Protein AF-A0A6L4ZGA8-F1 (afdb_monomer_lite)

Structure (mmCIF, N/CA/C/O backbone):
data_AF-A0A6L4ZGA8-F1
#
_entry.id   AF-A0A6L4ZGA8-F1
#
loop_
_atom_site.group_PDB
_atom_site.id
_atom_site.type_symbol
_atom_site.label_atom_id
_atom_site.label_alt_id
_atom_site.label_comp_id
_atom_site.label_asym_id
_atom_site.label_entity_id
_atom_site.label_seq_id
_atom_site.pdbx_PDB_ins_code
_atom_site.Cartn_x
_atom_site.Cartn_y
_atom_site.Cartn_z
_atom_site.occupancy
_atom_site.B_iso_or_equiv
_atom_site.auth_seq_id
_atom_site.auth_comp_id
_atom_site.auth_asym_id
_atom_site.auth_atom_id
_atom_site.pdbx_PDB_model_num
ATOM 1 N N . LEU A 1 1 ? -18.266 -0.794 -12.430 1.00 36.94 1 LEU A N 1
ATOM 2 C CA . LEU A 1 1 ? -17.382 -0.046 -11.510 1.00 36.94 1 LEU A CA 1
ATOM 3 C C . LEU A 1 1 ? -18.162 1.111 -10.900 1.00 36.94 1 LEU A C 1
ATOM 5 O O . LEU A 1 1 ? -18.272 2.158 -11.527 1.00 36.94 1 LEU A O 1
ATOM 9 N N 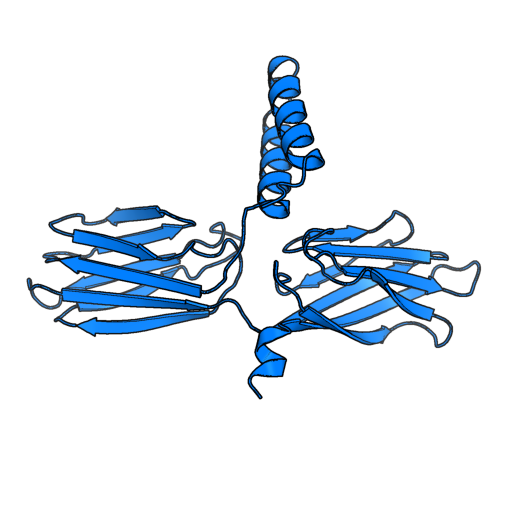. MET A 1 2 ? -18.767 0.909 -9.723 1.00 32.56 2 MET A N 1
ATOM 10 C CA . MET A 1 2 ? -19.299 2.022 -8.928 1.00 32.56 2 MET A CA 1
ATOM 11 C C . MET A 1 2 ? -18.100 2.840 -8.450 1.00 32.56 2 MET A C 1
ATOM 13 O O . MET A 1 2 ? -17.525 2.554 -7.406 1.00 32.56 2 MET A O 1
ATOM 17 N N . LYS A 1 3 ? -17.686 3.835 -9.242 1.00 45.38 3 LYS A N 1
ATOM 18 C CA . LYS A 1 3 ? -16.867 4.930 -8.723 1.00 45.38 3 LYS A CA 1
ATOM 19 C C . LYS A 1 3 ? -17.613 5.477 -7.514 1.00 45.38 3 LYS A C 1
ATOM 21 O O . LYS A 1 3 ? -18.797 5.794 -7.621 1.00 45.38 3 LYS A O 1
ATOM 26 N N . SER A 1 4 ? -16.967 5.507 -6.355 1.00 53.22 4 SER A N 1
ATOM 27 C CA . SER A 1 4 ? -17.579 6.045 -5.145 1.00 53.22 4 SER A CA 1
ATOM 28 C C . SER A 1 4 ? -17.912 7.521 -5.386 1.00 53.22 4 SER A C 1
ATOM 30 O O . SER A 1 4 ? -17.039 8.383 -5.293 1.00 53.22 4 SER A O 1
ATOM 32 N N . TYR A 1 5 ? -19.181 7.789 -5.710 1.00 58.75 5 TYR A N 1
ATOM 33 C CA . TYR A 1 5 ? -19.749 9.093 -6.074 1.00 58.75 5 TYR A CA 1
ATOM 34 C C . TYR A 1 5 ? -19.282 10.225 -5.145 1.00 58.75 5 TYR A C 1
ATOM 36 O O . TYR A 1 5 ? -18.977 11.326 -5.594 1.00 58.75 5 TYR A O 1
ATOM 44 N N . LYS A 1 6 ? -19.107 9.912 -3.855 1.00 63.88 6 LYS A N 1
ATOM 45 C CA . LYS A 1 6 ? -18.634 10.840 -2.821 1.00 63.88 6 LYS A CA 1
ATOM 46 C C . LYS A 1 6 ? -17.242 11.420 -3.086 1.00 63.88 6 LYS A C 1
ATOM 48 O O . LYS A 1 6 ? -16.977 12.554 -2.705 1.00 63.88 6 LYS A O 1
ATOM 53 N N . TYR A 1 7 ? -16.343 10.673 -3.721 1.00 66.44 7 TYR A N 1
ATOM 54 C CA . TYR A 1 7 ? -14.983 11.152 -3.955 1.00 66.44 7 TYR A CA 1
ATOM 55 C C . TYR A 1 7 ? -14.822 11.914 -5.263 1.00 66.44 7 TYR A C 1
ATOM 57 O O . TYR A 1 7 ? -14.061 12.876 -5.293 1.00 66.44 7 TYR A O 1
ATOM 65 N N . ASP A 1 8 ? -15.546 11.532 -6.317 1.00 67.88 8 ASP A N 1
ATOM 66 C CA . ASP A 1 8 ? -15.625 12.346 -7.535 1.00 67.88 8 ASP A CA 1
ATOM 67 C C . ASP A 1 8 ? -16.265 13.705 -7.210 1.00 67.88 8 ASP A C 1
ATOM 69 O O . ASP A 1 8 ? -15.799 14.751 -7.667 1.00 67.88 8 ASP A O 1
ATOM 73 N N . GLU A 1 9 ? -17.281 13.702 -6.343 1.00 78.19 9 GLU A N 1
ATOM 74 C CA . GLU A 1 9 ? -17.869 14.916 -5.791 1.00 78.19 9 GLU A CA 1
ATOM 75 C C . GLU A 1 9 ? -16.861 15.714 -4.954 1.00 78.19 9 GLU A C 1
ATOM 77 O O . GLU A 1 9 ? -16.710 16.912 -5.192 1.00 78.19 9 GLU A O 1
ATOM 82 N N . ALA A 1 10 ? -16.106 15.073 -4.055 1.00 77.75 10 ALA A N 1
ATOM 83 C CA . ALA A 1 10 ? -15.058 15.742 -3.285 1.00 77.75 10 ALA A CA 1
ATOM 84 C C . ALA A 1 10 ? -13.972 16.354 -4.190 1.00 77.75 10 ALA A C 1
ATOM 86 O O . ALA A 1 10 ? -13.633 17.524 -4.031 1.00 77.75 10 ALA A O 1
ATOM 87 N N . LEU A 1 11 ? -13.470 15.617 -5.188 1.00 76.56 11 LEU A N 1
ATOM 88 C CA . LEU A 1 11 ? -12.515 16.115 -6.187 1.00 76.56 11 LEU A CA 1
ATOM 89 C C . LEU A 1 11 ? -13.072 17.316 -6.955 1.00 76.56 11 LEU A C 1
ATOM 91 O O . LEU A 1 11 ? -12.355 18.292 -7.182 1.00 76.56 11 LEU A O 1
ATOM 95 N N . ARG A 1 12 ? -14.351 17.270 -7.345 1.00 82.69 12 ARG A N 1
ATOM 96 C CA . ARG A 1 12 ? -15.033 18.392 -8.001 1.00 82.69 12 ARG A CA 1
ATOM 97 C C . ARG A 1 12 ? -15.118 19.606 -7.076 1.00 82.69 12 ARG A C 1
ATOM 99 O O . ARG A 1 12 ? -14.825 20.713 -7.519 1.00 82.69 12 ARG A O 1
ATOM 106 N N . VAL A 1 13 ? -15.471 19.408 -5.806 1.00 83.44 13 VAL A N 1
ATOM 107 C CA . VAL A 1 13 ? -15.507 20.478 -4.799 1.00 83.44 13 VAL A CA 1
ATOM 108 C C . VAL A 1 13 ? -14.121 21.095 -4.635 1.00 83.44 13 VAL A C 1
ATOM 110 O O . VAL A 1 13 ? -13.998 22.308 -4.760 1.00 83.44 13 VAL A O 1
ATOM 113 N N . TYR A 1 14 ? -13.066 20.295 -4.466 1.00 83.31 14 TYR A N 1
ATOM 114 C CA . TYR A 1 14 ? -11.695 20.799 -4.337 1.00 83.31 14 TYR A CA 1
ATOM 115 C C . TYR A 1 14 ? -11.241 21.605 -5.561 1.00 83.31 14 TYR A C 1
ATOM 117 O O . TYR A 1 14 ? -10.700 22.701 -5.409 1.00 83.31 14 TYR A O 1
ATOM 125 N N . LYS A 1 15 ? -11.533 21.124 -6.776 1.00 82.38 15 LYS A N 1
ATOM 126 C CA . LYS A 1 15 ? -11.253 21.866 -8.018 1.00 82.38 15 LYS A CA 1
ATOM 127 C C . LYS A 1 15 ? -12.017 23.189 -8.095 1.00 82.38 15 LYS A C 1
ATOM 129 O O . LYS A 1 15 ? -11.459 24.185 -8.546 1.00 82.38 15 LYS A O 1
ATOM 134 N N . ASN A 1 16 ? -13.266 23.218 -7.633 1.00 85.94 16 ASN A N 1
ATOM 135 C CA . ASN A 1 16 ? -14.066 24.440 -7.597 1.00 85.94 16 ASN A CA 1
ATOM 136 C C . ASN A 1 16 ? -13.555 25.425 -6.538 1.00 85.94 16 ASN A C 1
ATOM 138 O O . ASN A 1 16 ? -13.451 26.610 -6.828 1.00 85.94 16 ASN A O 1
ATOM 142 N N . VAL A 1 17 ? -13.182 24.951 -5.346 1.00 84.62 17 VAL A N 1
ATOM 143 C CA . VAL A 1 17 ? -12.602 25.780 -4.275 1.00 84.62 17 VAL A CA 1
ATOM 144 C C . 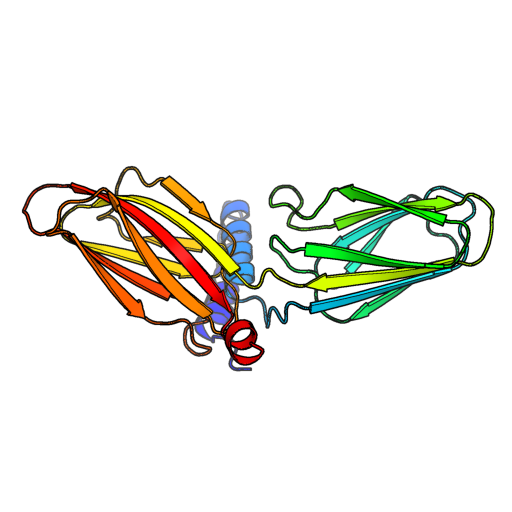VAL A 1 17 ? -11.310 26.446 -4.751 1.00 84.62 17 VAL A C 1
ATOM 146 O O . VAL A 1 17 ? -11.113 27.628 -4.489 1.00 84.62 17 VAL A O 1
ATOM 149 N N . LEU A 1 18 ? -10.477 25.748 -5.530 1.00 85.44 18 LEU A N 1
ATOM 150 C CA . LEU A 1 18 ? -9.242 26.311 -6.087 1.00 85.44 18 LEU A CA 1
ATOM 151 C C . LEU A 1 18 ? -9.480 27.564 -6.944 1.00 85.44 18 LEU A C 1
ATOM 153 O O . LEU A 1 18 ? -8.645 28.464 -6.958 1.00 85.44 18 LEU A O 1
ATOM 157 N N . LYS A 1 19 ? -10.627 2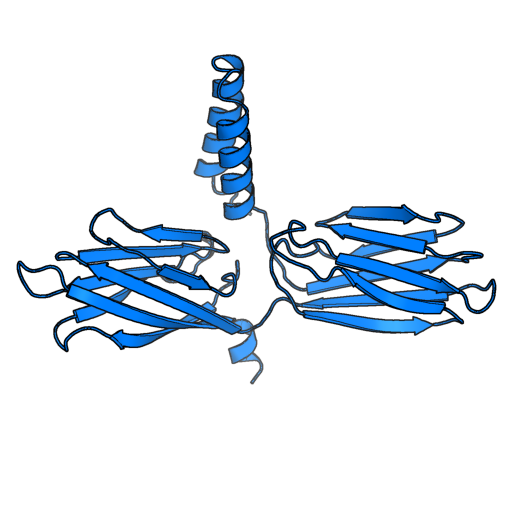7.640 -7.633 1.00 88.69 19 LYS A N 1
ATOM 158 C CA . LYS A 1 19 ? -11.015 28.811 -8.433 1.00 88.69 19 LYS A CA 1
ATOM 159 C C . LYS A 1 19 ? -11.213 30.061 -7.569 1.00 88.69 19 LYS A C 1
ATOM 161 O O . LYS A 1 19 ? -10.973 31.163 -8.048 1.00 88.69 19 LYS A O 1
ATOM 166 N N . TYR A 1 20 ? -11.665 29.885 -6.329 1.00 91.56 20 TYR A N 1
ATOM 167 C CA . TYR A 1 20 ? -11.981 30.977 -5.406 1.00 91.56 20 TYR A CA 1
ATOM 168 C C . TYR A 1 20 ? -10.863 31.251 -4.390 1.00 91.56 20 TYR A C 1
ATOM 170 O O . TYR A 1 20 ? -10.784 32.364 -3.884 1.00 91.56 20 TYR A O 1
ATOM 178 N N . PHE A 1 21 ? -9.997 30.267 -4.124 1.00 90.56 21 PHE A N 1
ATOM 179 C CA . PHE A 1 21 ? -8.920 30.338 -3.129 1.00 90.56 21 PHE A CA 1
ATOM 180 C C . PHE A 1 21 ? -7.579 29.859 -3.719 1.00 90.56 21 PHE A C 1
ATOM 182 O O . PHE A 1 21 ? -7.059 28.803 -3.329 1.00 90.56 21 PHE A O 1
ATOM 189 N N . PRO A 1 22 ? -7.011 30.585 -4.700 1.00 89.44 22 PRO A N 1
ATOM 190 C CA . PRO A 1 22 ? -5.769 30.187 -5.364 1.00 89.44 22 PRO A CA 1
ATOM 191 C C . PRO A 1 22 ? -4.574 30.110 -4.401 1.00 89.44 22 PRO A C 1
ATOM 193 O O . PRO A 1 22 ? -3.670 29.300 -4.597 1.00 89.44 22 PRO A O 1
ATOM 196 N N . GLU A 1 23 ? -4.581 30.881 -3.314 1.00 93.25 23 GLU A N 1
ATOM 197 C CA . GLU A 1 23 ? -3.556 30.848 -2.268 1.00 93.25 23 GLU A CA 1
ATOM 198 C C . GLU A 1 23 ? -3.519 29.513 -1.503 1.00 93.25 23 GLU A C 1
ATOM 200 O O . GLU A 1 23 ? -2.507 29.169 -0.894 1.00 93.25 23 GLU A O 1
ATOM 205 N N . LYS A 1 24 ? -4.592 28.713 -1.566 1.00 90.62 24 LYS A N 1
ATOM 206 C CA . LYS A 1 24 ? -4.662 27.369 -0.971 1.00 90.62 24 LYS A CA 1
ATOM 207 C C . LYS A 1 24 ? -4.245 26.255 -1.934 1.00 90.62 24 LYS A C 1
ATOM 209 O O . LYS A 1 24 ? -4.379 25.082 -1.583 1.00 90.62 24 LYS A O 1
ATOM 214 N N . LYS A 1 25 ? -3.706 26.582 -3.117 1.00 86.69 25 LYS A N 1
ATOM 215 C CA . LYS A 1 25 ? -3.374 25.610 -4.173 1.00 86.69 25 LYS A CA 1
ATOM 216 C C . LYS A 1 25 ? -2.581 24.404 -3.686 1.00 86.69 25 LYS A C 1
ATOM 218 O O . LYS A 1 25 ? -2.994 23.283 -3.948 1.00 86.69 25 LYS A O 1
ATOM 223 N N . ALA A 1 26 ? -1.498 24.609 -2.938 1.00 83.00 26 ALA A N 1
ATOM 224 C CA . ALA A 1 26 ? -0.665 23.502 -2.462 1.00 83.00 26 ALA A CA 1
ATOM 225 C C . ALA A 1 26 ? -1.450 22.505 -1.585 1.00 83.00 26 ALA A C 1
ATOM 227 O O . ALA A 1 26 ? -1.349 21.295 -1.776 1.00 83.00 26 ALA A O 1
ATOM 228 N N . TYR A 1 27 ? -2.287 23.009 -0.673 1.00 84.69 27 TYR A N 1
ATOM 229 C CA . TYR A 1 27 ? -3.142 22.181 0.180 1.00 84.69 27 TYR A CA 1
ATOM 230 C C . TYR A 1 27 ? -4.218 21.443 -0.629 1.00 84.69 27 TYR A C 1
ATOM 232 O O . TYR A 1 27 ? -4.468 20.258 -0.411 1.00 84.69 27 TYR A O 1
ATOM 240 N N . ILE A 1 28 ? -4.846 22.129 -1.587 1.00 82.31 28 ILE A N 1
ATOM 241 C CA . ILE A 1 28 ? -5.879 21.545 -2.450 1.00 82.31 28 ILE A CA 1
ATOM 242 C C . ILE A 1 28 ? -5.288 20.469 -3.368 1.00 82.31 28 ILE A C 1
ATOM 244 O O . ILE A 1 28 ? -5.889 19.405 -3.521 1.00 82.31 28 ILE A O 1
ATOM 248 N N . ASP A 1 29 ? -4.106 20.705 -3.938 1.00 81.25 29 ASP A N 1
ATOM 249 C CA . ASP A 1 29 ? -3.378 19.734 -4.759 1.00 81.25 29 ASP A CA 1
ATOM 250 C C . ASP A 1 29 ? -2.992 18.503 -3.927 1.00 81.25 29 ASP A C 1
ATOM 252 O O . ASP A 1 29 ? -3.168 17.366 -4.376 1.00 81.25 29 ASP A O 1
ATOM 256 N N . GLN A 1 30 ? -2.540 18.713 -2.686 1.00 81.38 30 GLN A N 1
ATOM 257 C CA . GLN A 1 30 ? -2.258 17.634 -1.740 1.00 81.38 30 GLN A CA 1
ATOM 258 C C . GLN A 1 30 ? -3.518 16.809 -1.446 1.00 81.38 30 GLN A C 1
ATOM 260 O O . GLN A 1 30 ? -3.488 15.586 -1.574 1.00 81.38 30 GLN A O 1
ATOM 265 N N . LYS A 1 31 ? -4.644 17.452 -1.107 1.00 82.44 31 LYS A N 1
ATOM 266 C CA . LYS A 1 31 ? -5.908 16.756 -0.812 1.00 82.44 31 LYS A CA 1
ATOM 267 C C . LYS A 1 31 ? -6.500 16.054 -2.028 1.00 82.44 31 LYS A C 1
ATOM 269 O O . LYS A 1 31 ? -6.999 14.939 -1.910 1.00 82.44 31 LYS A O 1
ATOM 274 N N . SER A 1 32 ? -6.386 16.654 -3.206 1.00 77.00 32 SER A N 1
ATOM 275 C CA . SER A 1 32 ? -6.803 16.028 -4.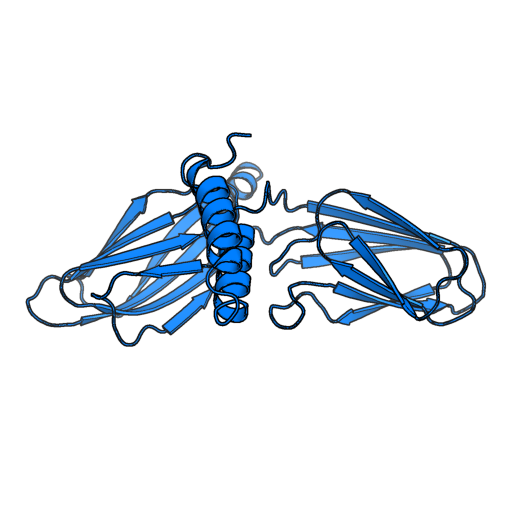464 1.00 77.00 32 SER A CA 1
ATOM 276 C C . SER A 1 32 ? -5.958 14.793 -4.779 1.00 77.00 32 SER A C 1
ATOM 278 O O . SER A 1 32 ? -6.501 13.774 -5.202 1.00 77.00 32 SER A O 1
ATOM 280 N N . SER A 1 33 ? -4.647 14.855 -4.520 1.00 75.06 33 SER A N 1
ATOM 281 C CA . SER A 1 33 ? -3.743 13.706 -4.653 1.00 75.06 33 SER A CA 1
ATOM 282 C C . SER A 1 33 ? -4.083 12.605 -3.647 1.00 75.06 33 SER A C 1
ATOM 284 O O . SER A 1 33 ? -4.122 11.435 -4.015 1.00 75.06 33 SER A O 1
ATOM 286 N N . GLU A 1 34 ? -4.398 12.968 -2.401 1.00 77.44 34 GLU A N 1
ATOM 287 C CA . GLU A 1 34 ? -4.855 12.030 -1.370 1.00 77.44 34 GLU A CA 1
ATOM 288 C C . GLU A 1 34 ? -6.135 11.303 -1.801 1.00 77.44 34 GLU A C 1
ATOM 290 O O . GLU A 1 34 ? -6.191 10.075 -1.774 1.00 77.44 34 GLU A O 1
ATOM 295 N N . ILE A 1 35 ? -7.146 12.043 -2.271 1.00 76.88 35 ILE A N 1
ATOM 296 C CA . ILE A 1 35 ? -8.394 11.456 -2.773 1.00 76.88 35 ILE A CA 1
ATOM 297 C C . ILE A 1 35 ? -8.105 10.545 -3.959 1.00 76.88 35 ILE A C 1
ATOM 299 O O . ILE A 1 35 ? -8.619 9.431 -4.006 1.00 76.88 35 ILE A O 1
ATOM 303 N N . PHE A 1 36 ? -7.261 10.976 -4.895 1.00 72.69 36 PHE A N 1
ATOM 304 C CA . PHE A 1 36 ? -6.878 10.153 -6.037 1.00 72.69 36 PHE A CA 1
ATOM 305 C C . PHE A 1 36 ? -6.204 8.843 -5.605 1.00 72.69 36 PHE A C 1
ATOM 307 O O . PHE A 1 36 ? -6.490 7.803 -6.185 1.00 72.69 36 PHE A O 1
ATOM 314 N N . LEU A 1 37 ? -5.360 8.860 -4.570 1.00 72.56 37 LEU A N 1
ATOM 315 C CA . LEU A 1 37 ? -4.746 7.650 -4.016 1.00 72.56 37 LEU A CA 1
ATOM 316 C C . LEU A 1 37 ? -5.760 6.761 -3.282 1.00 72.56 37 LEU A C 1
ATOM 318 O O . LEU A 1 37 ? -5.696 5.544 -3.400 1.00 72.56 37 LEU A O 1
ATOM 322 N N . ARG A 1 38 ? -6.731 7.343 -2.569 1.00 73.88 38 ARG A N 1
ATOM 323 C CA . ARG A 1 38 ? -7.800 6.586 -1.887 1.00 73.88 38 ARG A CA 1
ATOM 324 C C . ARG A 1 38 ? -8.811 5.953 -2.848 1.00 73.88 38 ARG A C 1
ATOM 326 O O . ARG A 1 38 ? -9.555 5.065 -2.444 1.00 73.88 38 ARG A O 1
ATOM 333 N N . THR A 1 39 ? -8.885 6.452 -4.082 1.00 67.69 39 THR A N 1
ATOM 334 C CA . THR A 1 39 ? -9.968 6.151 -5.044 1.00 67.69 39 THR A CA 1
ATOM 335 C C . THR A 1 39 ? -9.477 5.660 -6.389 1.00 67.69 39 THR A C 1
ATOM 337 O O . THR A 1 39 ? -10.286 5.395 -7.283 1.00 67.69 39 THR A O 1
ATOM 340 N N . GLY A 1 40 ? -8.157 5.571 -6.546 1.00 61.34 40 GLY A N 1
ATOM 341 C CA . GLY A 1 40 ? -7.508 5.118 -7.758 1.00 61.34 40 GLY A CA 1
ATOM 342 C C . GLY A 1 40 ? -8.120 3.795 -8.191 1.00 61.34 40 GLY A C 1
ATOM 343 O O . GLY A 1 40 ? -8.121 2.831 -7.431 1.00 61.34 40 GLY A O 1
ATOM 344 N N . ALA A 1 41 ? -8.690 3.791 -9.399 1.00 51.47 41 ALA A N 1
ATOM 345 C CA . ALA A 1 41 ? -9.360 2.633 -9.967 1.00 51.47 41 ALA A CA 1
ATOM 346 C C . ALA A 1 41 ? -8.441 1.402 -9.945 1.00 51.47 41 ALA A C 1
ATOM 348 O O . ALA A 1 41 ? -7.295 1.492 -10.388 1.00 51.47 41 ALA A O 1
ATOM 349 N N . ASP A 1 42 ? -8.999 0.308 -9.422 1.00 55.16 42 ASP A N 1
ATOM 350 C CA . ASP A 1 42 ? -8.554 -1.084 -9.473 1.00 55.16 42 ASP A CA 1
ATOM 351 C C . ASP A 1 42 ? -7.045 -1.295 -9.594 1.00 55.16 42 ASP A C 1
ATOM 353 O O . ASP A 1 42 ? -6.474 -1.424 -10.677 1.00 55.16 42 ASP A O 1
ATOM 357 N N . TYR A 1 43 ? -6.416 -1.428 -8.429 1.00 58.31 43 TYR A N 1
ATOM 358 C CA . TYR A 1 43 ? -5.074 -1.968 -8.265 1.00 58.31 43 TYR A CA 1
ATOM 359 C C . TYR A 1 43 ? -5.071 -3.484 -8.513 1.00 58.31 43 TYR A C 1
ATOM 361 O O . TYR A 1 43 ? -4.668 -4.242 -7.633 1.00 58.31 43 TYR A O 1
ATOM 369 N N . GLN A 1 44 ? -5.523 -3.946 -9.687 1.00 57.47 44 GLN A N 1
ATOM 370 C CA . GLN A 1 44 ? -5.088 -5.267 -10.130 1.00 57.47 44 GLN A CA 1
ATOM 371 C C . GLN A 1 44 ? -3.568 -5.197 -10.276 1.00 57.47 44 GLN A C 1
ATOM 373 O O . GLN A 1 44 ? -2.993 -4.385 -10.998 1.00 57.47 44 GLN A O 1
ATOM 378 N N . SER A 1 45 ? -2.971 -5.948 -9.370 1.00 63.88 45 SER A N 1
ATOM 379 C CA . SER A 1 45 ? -1.647 -5.811 -8.788 1.00 63.88 45 SER A CA 1
ATOM 380 C C . SER A 1 45 ? -0.495 -6.292 -9.637 1.00 63.88 45 SER A C 1
ATOM 382 O O . SER A 1 45 ? 0.663 -6.232 -9.224 1.00 63.88 45 SER A O 1
ATOM 384 N N . ASP A 1 46 ? -0.862 -6.909 -10.733 1.00 79.44 46 ASP A N 1
ATOM 385 C CA . ASP A 1 46 ? -0.041 -7.726 -11.569 1.00 79.44 46 ASP A CA 1
ATOM 386 C C . ASP A 1 46 ? -0.050 -7.128 -12.958 1.00 79.44 46 ASP A C 1
ATOM 388 O O . ASP A 1 46 ? -1.059 -6.646 -13.480 1.00 79.44 46 ASP A O 1
ATOM 392 N N . GLY A 1 47 ? 1.128 -7.111 -13.542 1.00 87.50 47 GLY A N 1
ATOM 393 C CA . GLY A 1 47 ? 1.288 -6.602 -14.875 1.00 87.50 47 GLY A CA 1
ATOM 394 C C . GLY A 1 47 ? 2.663 -6.916 -15.397 1.00 87.50 47 GLY A C 1
ATOM 395 O O . GLY A 1 47 ? 3.520 -7.460 -14.700 1.00 87.50 47 GLY A O 1
ATOM 396 N N . SER A 1 48 ? 2.822 -6.593 -16.666 1.00 90.81 48 SER A N 1
ATOM 397 C CA . SER A 1 48 ? 4.012 -6.919 -17.423 1.00 90.81 48 SER A CA 1
ATOM 398 C C . SER A 1 48 ? 4.404 -5.729 -18.277 1.00 90.81 48 SER A C 1
ATOM 400 O O . SER A 1 48 ? 3.553 -5.084 -18.896 1.00 90.81 48 SER A O 1
ATOM 402 N N . LEU A 1 49 ? 5.697 -5.479 -18.374 1.00 93.38 49 LEU A N 1
ATOM 403 C CA . LEU A 1 49 ? 6.297 -4.546 -19.303 1.00 93.38 49 LEU A CA 1
ATOM 404 C C . LEU A 1 49 ? 7.186 -5.329 -20.256 1.00 93.38 49 LEU A C 1
ATOM 406 O O . LEU A 1 49 ? 8.105 -6.026 -19.830 1.00 93.38 49 LEU A O 1
ATOM 410 N N . GLN A 1 50 ? 6.950 -5.144 -21.548 1.00 95.31 50 GLN A N 1
ATOM 411 C CA . GLN A 1 50 ? 7.877 -5.552 -22.588 1.00 95.31 50 GLN A CA 1
ATOM 412 C C . GLN A 1 50 ? 8.525 -4.314 -23.202 1.00 95.31 50 GLN A C 1
ATOM 414 O O . GLN A 1 50 ? 7.824 -3.405 -23.644 1.00 95.31 50 GLN A O 1
ATOM 419 N N . ILE A 1 51 ? 9.852 -4.292 -23.268 1.00 94.50 51 ILE A N 1
ATOM 420 C CA . ILE A 1 51 ? 10.629 -3.307 -24.027 1.00 94.50 51 ILE A CA 1
ATOM 421 C C . ILE A 1 51 ? 11.426 -4.060 -25.082 1.00 94.50 51 ILE A C 1
ATOM 423 O O . ILE A 1 51 ? 12.059 -5.065 -24.772 1.00 94.50 51 ILE A O 1
ATOM 427 N N . LYS A 1 52 ? 11.408 -3.584 -26.324 1.00 95.25 52 LYS A N 1
ATOM 428 C CA . LYS A 1 52 ? 12.181 -4.178 -27.418 1.00 95.25 52 LYS A CA 1
ATOM 429 C C . LYS A 1 52 ? 12.706 -3.111 -28.364 1.00 95.25 52 LYS A C 1
ATOM 431 O O . LYS A 1 52 ? 12.053 -2.080 -28.556 1.00 95.25 52 LYS A O 1
ATOM 436 N N . GLY A 1 53 ? 13.851 -3.380 -28.973 1.00 93.88 53 GLY A N 1
ATOM 437 C CA . GLY A 1 53 ? 14.498 -2.457 -29.899 1.00 93.88 53 GLY A CA 1
ATOM 438 C C . GLY A 1 53 ? 16.000 -2.676 -29.977 1.00 93.88 53 GLY A C 1
ATOM 439 O O . GLY A 1 53 ? 16.501 -3.697 -29.513 1.00 93.88 53 GLY A O 1
ATOM 440 N N . THR A 1 54 ? 16.706 -1.702 -30.539 1.00 93.06 54 THR A N 1
ATOM 441 C CA . THR A 1 54 ? 18.173 -1.684 -30.633 1.00 93.06 54 THR A CA 1
ATOM 442 C C . THR A 1 54 ? 18.691 -0.489 -29.853 1.00 93.06 54 THR A C 1
ATOM 444 O O . THR A 1 54 ? 18.129 0.592 -29.976 1.00 93.06 54 THR A O 1
ATOM 447 N N . ILE A 1 55 ? 19.751 -0.669 -29.066 1.00 91.06 55 ILE A N 1
ATOM 448 C CA . ILE A 1 55 ? 20.391 0.420 -28.318 1.00 91.06 55 ILE A CA 1
ATOM 449 C C . ILE A 1 55 ? 21.891 0.442 -28.608 1.00 91.06 55 ILE A C 1
ATOM 451 O O . ILE A 1 55 ? 22.555 -0.592 -28.560 1.00 91.06 55 ILE A O 1
ATOM 455 N N . SER A 1 56 ? 22.411 1.627 -28.917 1.00 89.81 56 SER A N 1
ATOM 456 C CA . SER A 1 56 ? 23.832 1.888 -29.191 1.00 89.81 56 SER A CA 1
ATOM 457 C C . SER A 1 56 ? 24.558 2.517 -27.994 1.00 89.81 56 SER A C 1
ATOM 459 O O . SER A 1 56 ? 25.785 2.516 -27.940 1.00 89.81 56 SER A O 1
ATOM 461 N N . GLY A 1 57 ? 23.810 3.013 -27.003 1.00 91.19 57 GLY A N 1
ATOM 462 C CA . GLY A 1 57 ? 24.320 3.626 -25.778 1.00 91.19 57 GLY A CA 1
ATOM 463 C C . GLY A 1 57 ? 23.483 3.272 -24.549 1.00 91.19 57 GLY A C 1
ATOM 464 O O . GLY A 1 57 ? 22.531 2.492 -24.631 1.00 91.19 57 GLY A O 1
ATOM 465 N N . ILE A 1 58 ? 23.858 3.835 -23.398 1.00 93.94 58 ILE A N 1
ATOM 466 C CA . ILE A 1 58 ? 23.121 3.643 -22.144 1.00 93.94 58 ILE A CA 1
ATOM 467 C C . ILE A 1 58 ? 21.723 4.245 -22.285 1.00 93.94 58 ILE A C 1
ATOM 469 O O . ILE A 1 58 ? 21.561 5.370 -22.758 1.00 93.94 58 ILE A O 1
ATOM 473 N N . VAL A 1 59 ? 20.718 3.493 -21.844 1.00 94.94 59 VAL A N 1
ATOM 474 C CA . VAL A 1 59 ? 19.330 3.947 -21.804 1.00 94.94 59 VAL A CA 1
ATOM 475 C C . VAL A 1 59 ? 18.813 3.907 -20.376 1.00 94.94 59 VAL A C 1
ATOM 477 O O . VAL A 1 59 ? 18.928 2.884 -19.701 1.00 94.94 59 VAL A O 1
ATOM 480 N N . LYS A 1 60 ? 18.182 4.996 -19.933 1.00 96.00 60 LYS A N 1
ATOM 481 C CA . LYS A 1 60 ? 17.478 5.062 -18.648 1.00 96.00 60 LYS A CA 1
ATOM 482 C C . LYS A 1 60 ? 15.986 5.202 -18.872 1.00 96.00 60 LYS A C 1
ATOM 484 O O . LYS A 1 60 ? 15.531 6.091 -19.592 1.00 96.00 60 LYS A O 1
ATOM 489 N N . ILE A 1 61 ? 15.221 4.332 -18.229 1.00 94.88 61 ILE A N 1
ATOM 490 C CA . ILE A 1 61 ? 13.771 4.240 -18.387 1.00 94.88 61 ILE A CA 1
ATOM 491 C C . ILE A 1 61 ? 13.132 4.368 -17.017 1.00 94.88 61 ILE A C 1
ATOM 493 O O . ILE A 1 61 ? 13.509 3.651 -16.098 1.00 94.88 61 ILE A O 1
ATOM 497 N N . GLN A 1 62 ? 12.141 5.241 -16.897 1.00 94.81 62 GLN A N 1
ATOM 498 C CA . GLN A 1 62 ? 11.296 5.354 -15.720 1.00 94.81 62 GLN A CA 1
ATOM 499 C C . GLN A 1 62 ? 9.902 4.815 -16.025 1.00 94.81 62 GLN A C 1
ATOM 501 O O . GLN A 1 62 ? 9.295 5.161 -17.038 1.00 94.81 62 GLN A O 1
ATOM 506 N N . ILE A 1 63 ? 9.379 3.985 -15.131 1.00 92.12 63 ILE A N 1
ATOM 507 C CA . ILE A 1 63 ? 8.049 3.390 -15.236 1.00 92.12 63 ILE A CA 1
ATOM 508 C C . ILE A 1 63 ? 7.224 3.889 -14.053 1.00 92.12 63 ILE A C 1
ATOM 510 O O . ILE A 1 63 ? 7.636 3.751 -12.900 1.00 92.12 63 ILE A O 1
ATOM 514 N N . ALA A 1 64 ? 6.068 4.490 -14.333 1.00 87.94 64 ALA A N 1
ATOM 515 C CA . ALA A 1 64 ? 5.171 5.017 -13.309 1.00 87.94 64 ALA A CA 1
ATOM 516 C C . ALA A 1 64 ? 3.714 4.965 -13.781 1.00 87.94 64 ALA A C 1
ATOM 518 O O . ALA A 1 64 ? 3.360 5.490 -14.838 1.00 87.94 64 ALA A O 1
ATOM 519 N N . GLY A 1 65 ? 2.837 4.351 -12.984 1.00 83.56 65 GLY A N 1
ATOM 520 C CA . GLY A 1 65 ? 1.438 4.159 -13.358 1.00 83.56 65 GLY A CA 1
ATOM 521 C C . GLY A 1 65 ? 1.298 3.472 -14.721 1.00 83.56 65 GLY A C 1
ATOM 522 O O . GLY A 1 65 ? 1.734 2.343 -14.893 1.00 83.56 65 GLY A O 1
ATOM 523 N N . ASN A 1 66 ? 0.687 4.154 -15.690 1.00 85.44 66 ASN A N 1
ATOM 524 C CA . ASN A 1 66 ? 0.479 3.617 -17.042 1.00 85.44 66 ASN A CA 1
ATOM 525 C C . ASN A 1 66 ? 1.515 4.129 -18.057 1.00 85.44 66 ASN A C 1
ATOM 527 O O . ASN A 1 66 ? 1.281 4.062 -19.262 1.00 85.44 66 ASN A O 1
ATOM 531 N N . GLN A 1 67 ? 2.608 4.729 -17.585 1.00 89.75 67 GLN A N 1
ATOM 532 C CA . GLN A 1 67 ? 3.556 5.447 -18.427 1.00 89.75 67 GLN A CA 1
ATOM 533 C C . GLN A 1 67 ? 4.950 4.836 -18.344 1.00 89.75 67 GLN A C 1
ATOM 535 O O . GLN A 1 67 ? 5.408 4.413 -17.282 1.00 89.75 67 GLN A O 1
ATOM 540 N N . VAL A 1 68 ? 5.615 4.839 -19.498 1.00 93.31 68 VAL A N 1
ATOM 541 C CA . VAL A 1 68 ? 7.028 4.511 -19.668 1.00 93.31 68 VAL A CA 1
ATOM 542 C C . VAL A 1 68 ? 7.696 5.750 -20.254 1.00 93.31 68 VAL A C 1
ATOM 544 O O . VAL A 1 68 ? 7.372 6.169 -21.366 1.00 93.31 68 VAL A O 1
ATOM 547 N N . SER A 1 69 ? 8.600 6.347 -19.489 1.00 93.81 69 SER A N 1
ATOM 548 C CA . SER A 1 69 ? 9.337 7.558 -19.842 1.00 93.81 69 SER A CA 1
ATOM 549 C C . SER A 1 69 ? 10.802 7.213 -20.077 1.00 93.81 69 SER A C 1
ATOM 551 O O . SER A 1 69 ? 11.401 6.475 -19.300 1.00 93.81 69 SER A O 1
ATOM 553 N N . TYR A 1 70 ? 11.397 7.763 -21.130 1.00 93.06 70 TYR A N 1
ATOM 554 C CA . TYR A 1 70 ? 12.818 7.593 -21.432 1.00 93.06 70 TYR A CA 1
ATOM 555 C C . TYR A 1 70 ? 13.558 8.823 -20.913 1.00 93.06 70 TYR A C 1
ATOM 557 O O . TYR A 1 70 ? 13.330 9.927 -21.404 1.00 93.06 70 TYR A O 1
ATOM 565 N N . LEU A 1 71 ? 14.380 8.634 -19.883 1.00 91.50 71 LEU A N 1
ATOM 566 C CA . LEU A 1 71 ? 15.145 9.704 -19.240 1.00 91.50 71 LEU A CA 1
ATOM 567 C C . LEU A 1 71 ? 16.453 9.990 -19.985 1.00 91.50 71 LEU A C 1
ATOM 569 O O . LEU A 1 71 ? 16.918 11.123 -20.010 1.00 91.50 71 LEU A O 1
ATOM 573 N N . GLU A 1 72 ? 17.038 8.958 -20.589 1.00 91.62 72 GLU A N 1
ATOM 574 C CA . GLU A 1 72 ? 18.294 9.021 -21.332 1.00 91.62 72 GLU A CA 1
ATOM 575 C C . GLU A 1 72 ? 18.272 7.945 -22.416 1.00 91.62 72 GLU A C 1
ATOM 577 O O . GLU A 1 72 ? 17.814 6.839 -22.136 1.00 91.62 72 GLU A O 1
ATOM 582 N N . GLY A 1 73 ? 18.750 8.272 -23.621 1.00 80.88 73 GLY A N 1
ATOM 583 C CA . GLY A 1 73 ? 18.850 7.345 -24.751 1.00 80.88 73 GLY A CA 1
ATOM 584 C C . GLY A 1 73 ? 17.487 6.842 -25.245 1.00 80.88 73 GLY A C 1
ATOM 585 O O . GLY A 1 73 ? 16.854 5.978 -24.644 1.00 80.88 73 GLY A O 1
ATOM 586 N N . ARG A 1 74 ? 17.004 7.367 -26.374 1.00 76.38 74 ARG A N 1
ATOM 587 C CA . ARG A 1 74 ? 15.745 6.905 -26.977 1.00 76.38 74 ARG A CA 1
ATOM 588 C C . ARG A 1 74 ? 15.907 6.687 -28.473 1.00 76.38 74 ARG A C 1
ATOM 590 O O . ARG A 1 74 ? 15.259 7.359 -29.267 1.00 76.38 74 ARG A O 1
ATOM 597 N N . ASP A 1 75 ? 16.700 5.688 -28.828 1.00 69.44 75 ASP A N 1
ATOM 598 C CA . ASP A 1 75 ? 16.821 5.259 -30.217 1.00 69.44 75 ASP A CA 1
ATOM 599 C C . ASP A 1 75 ? 16.130 3.908 -30.395 1.00 69.44 75 ASP A C 1
ATOM 601 O O . ASP A 1 75 ? 16.403 2.957 -29.675 1.00 69.44 75 ASP A O 1
ATOM 605 N N . ASN A 1 76 ? 15.178 3.841 -31.329 1.00 86.00 76 ASN A N 1
ATOM 606 C CA . ASN A 1 76 ? 14.545 2.605 -31.809 1.00 86.00 76 ASN A CA 1
ATOM 607 C C . ASN A 1 76 ? 13.925 1.680 -30.744 1.00 86.00 76 ASN A C 1
ATOM 609 O O . ASN A 1 76 ? 13.823 0.470 -30.952 1.00 86.00 76 ASN A O 1
ATOM 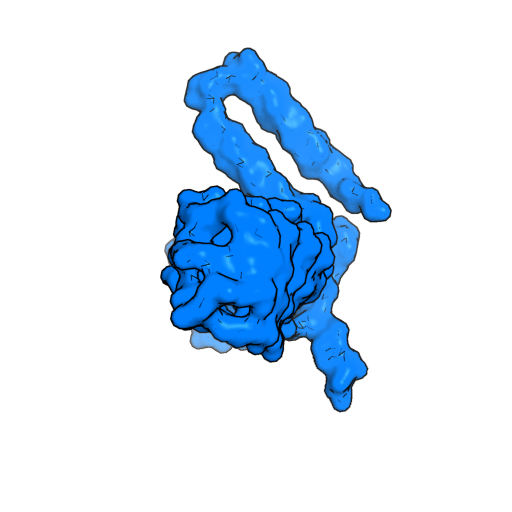613 N N . LEU A 1 77 ? 13.463 2.239 -29.622 1.00 91.12 77 LEU A N 1
ATOM 614 C CA . LEU A 1 77 ? 12.778 1.490 -28.570 1.00 91.12 77 LEU A CA 1
ATOM 615 C C . LEU A 1 77 ? 11.259 1.553 -28.710 1.00 91.12 77 LEU A C 1
ATOM 617 O O . LEU A 1 77 ? 10.666 2.617 -28.895 1.00 91.12 77 LEU A O 1
ATOM 621 N N . SER A 1 78 ? 10.624 0.403 -28.511 1.00 92.50 78 SER A N 1
ATOM 622 C CA . SER A 1 78 ? 9.182 0.276 -28.313 1.00 92.50 78 SER A CA 1
ATOM 623 C C . SER A 1 78 ? 8.901 -0.366 -26.959 1.00 92.50 78 SER A C 1
ATOM 625 O O . SER A 1 78 ? 9.649 -1.237 -26.510 1.00 92.50 78 SER A O 1
ATOM 627 N N . SER A 1 79 ? 7.832 0.074 -26.297 1.00 93.00 79 SER A N 1
ATOM 628 C CA . SER A 1 79 ? 7.384 -0.475 -25.019 1.00 93.00 79 SER A CA 1
ATOM 629 C C . SER A 1 79 ? 5.901 -0.836 -25.064 1.00 93.00 79 SER A C 1
ATOM 631 O O . SER A 1 79 ? 5.092 -0.156 -25.693 1.00 93.00 79 SER A O 1
ATOM 633 N N . SER A 1 80 ? 5.549 -1.936 -24.405 1.00 92.81 80 SER A N 1
ATOM 634 C CA . SER A 1 80 ? 4.177 -2.391 -24.206 1.00 92.81 80 SER A CA 1
ATOM 635 C C . SER A 1 80 ? 3.973 -2.683 -22.728 1.00 92.81 80 SER A C 1
ATOM 637 O O . SER A 1 80 ? 4.616 -3.571 -22.171 1.00 92.81 80 SER A O 1
ATOM 639 N N . LEU A 1 81 ? 3.093 -1.911 -22.097 1.00 90.00 81 LEU A N 1
ATOM 640 C CA . LEU A 1 81 ? 2.731 -2.049 -20.694 1.00 90.00 81 LEU A CA 1
ATOM 641 C C . LEU A 1 81 ? 1.347 -2.698 -20.604 1.00 90.00 81 LEU A C 1
ATOM 643 O O . LEU A 1 81 ? 0.385 -2.197 -21.190 1.00 90.00 81 LEU A O 1
ATOM 647 N N . ARG A 1 82 ? 1.242 -3.805 -19.871 1.00 88.88 82 ARG A N 1
ATOM 648 C CA . ARG A 1 82 ? -0.032 -4.418 -19.482 1.00 88.88 82 ARG A CA 1
ATOM 649 C C . ARG A 1 82 ? -0.223 -4.247 -17.986 1.00 88.88 82 ARG A C 1
ATOM 651 O O . ARG A 1 82 ? 0.657 -4.608 -17.215 1.00 88.88 82 ARG A O 1
ATOM 658 N N . GLY A 1 83 ? -1.385 -3.737 -17.596 1.00 80.56 83 GLY A N 1
ATOM 659 C CA . GLY A 1 83 ? -1.653 -3.360 -16.212 1.00 80.56 83 GLY A CA 1
ATOM 660 C C . GLY A 1 83 ? -1.062 -1.995 -15.858 1.00 80.56 83 GLY A C 1
ATOM 661 O O . GLY A 1 83 ? -0.450 -1.317 -16.686 1.00 80.56 83 GLY A O 1
ATOM 662 N N . ARG A 1 84 ? -1.286 -1.584 -14.612 1.00 81.31 84 ARG A N 1
ATOM 663 C CA . ARG A 1 84 ? -0.797 -0.320 -14.062 1.00 81.31 84 ARG A CA 1
ATOM 664 C C . ARG A 1 84 ? 0.341 -0.599 -13.098 1.00 81.31 84 ARG A C 1
ATOM 666 O O . ARG A 1 84 ? 0.195 -1.415 -12.191 1.00 81.31 84 ARG A O 1
ATOM 673 N N . PHE A 1 85 ? 1.442 0.124 -13.257 1.00 83.12 85 PHE A N 1
ATOM 674 C CA . PHE A 1 85 ? 2.538 0.081 -12.309 1.00 83.12 85 PHE A CA 1
ATOM 675 C C . PHE A 1 85 ? 2.049 0.556 -10.932 1.00 83.12 85 PHE A C 1
ATOM 677 O O . PHE A 1 85 ? 1.429 1.630 -10.855 1.00 83.12 85 PHE A O 1
ATOM 684 N N . PRO A 1 86 ? 2.258 -0.217 -9.854 1.00 78.06 86 PRO A N 1
ATOM 685 C CA . PRO A 1 86 ? 1.584 0.067 -8.603 1.00 78.06 86 PRO A CA 1
ATOM 686 C C . PRO A 1 86 ? 2.097 1.347 -7.953 1.00 78.06 86 PRO A C 1
ATOM 688 O O . PRO A 1 86 ? 3.293 1.556 -7.802 1.00 78.06 86 PRO A O 1
ATOM 691 N N . SER A 1 87 ? 1.180 2.192 -7.484 1.00 73.81 87 SER A N 1
ATOM 692 C CA . SER A 1 87 ? 1.519 3.378 -6.686 1.00 73.81 87 SER A CA 1
ATOM 693 C C . SER A 1 87 ? 1.781 3.013 -5.217 1.00 73.81 87 SER A C 1
ATOM 695 O O . SER A 1 87 ? 1.222 3.643 -4.322 1.00 73.81 87 SER A O 1
ATOM 697 N N . ARG A 1 88 ? 2.548 1.941 -4.978 1.00 71.69 88 ARG A N 1
ATOM 698 C CA . ARG A 1 88 ? 2.913 1.412 -3.652 1.00 71.69 88 ARG A CA 1
ATOM 699 C C . ARG A 1 88 ? 4.151 0.509 -3.730 1.00 71.69 88 ARG A C 1
ATOM 701 O O . ARG A 1 88 ? 4.674 0.318 -4.816 1.00 71.69 88 ARG A O 1
ATOM 708 N N . LEU A 1 89 ? 4.616 -0.046 -2.607 1.00 68.81 89 LEU A N 1
ATOM 709 C CA . LEU A 1 89 ? 5.683 -1.060 -2.613 1.00 68.81 89 LEU A CA 1
ATOM 710 C C . LEU A 1 89 ? 5.186 -2.373 -3.235 1.00 68.81 89 LEU A C 1
ATOM 712 O O . LEU A 1 89 ? 4.061 -2.805 -2.967 1.00 68.81 89 LEU A O 1
ATOM 716 N N . PHE A 1 90 ? 6.018 -2.997 -4.064 1.00 76.75 90 PHE A N 1
ATOM 717 C CA . PHE A 1 90 ? 5.749 -4.291 -4.688 1.00 76.75 90 PHE A CA 1
ATOM 718 C C . PHE A 1 90 ? 7.047 -4.967 -5.119 1.00 76.75 90 PHE A C 1
ATOM 720 O O . PHE A 1 90 ? 8.076 -4.309 -5.295 1.00 76.75 90 PHE A O 1
ATOM 727 N N . ASP A 1 91 ? 6.965 -6.275 -5.342 1.00 74.00 91 ASP A N 1
ATOM 728 C CA . ASP A 1 91 ? 8.096 -7.046 -5.826 1.00 74.00 91 ASP A CA 1
ATOM 729 C C . ASP A 1 91 ? 8.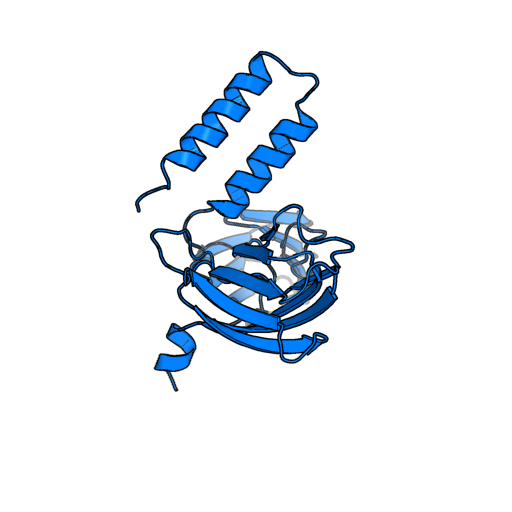204 -6.891 -7.340 1.00 74.00 91 ASP A C 1
ATOM 731 O O . ASP A 1 91 ? 7.297 -7.231 -8.108 1.00 74.00 91 ASP A O 1
ATOM 735 N N . THR A 1 92 ? 9.334 -6.339 -7.772 1.00 80.44 92 THR A N 1
ATOM 736 C CA . THR A 1 92 ? 9.684 -6.238 -9.187 1.00 80.44 92 THR A CA 1
ATOM 737 C C . THR A 1 92 ? 10.597 -7.395 -9.544 1.00 80.44 92 THR A C 1
ATOM 739 O O . THR A 1 92 ? 11.656 -7.551 -8.933 1.00 80.44 92 THR A O 1
ATOM 742 N N . LYS A 1 93 ? 10.246 -8.167 -10.575 1.00 82.75 93 LYS A N 1
ATOM 743 C CA . LYS A 1 93 ? 11.117 -9.224 -11.087 1.00 82.75 93 LYS A CA 1
ATOM 744 C C . LYS A 1 93 ? 11.400 -9.008 -12.566 1.00 82.75 93 LYS A C 1
ATOM 746 O O . LYS A 1 93 ? 10.501 -9.015 -13.403 1.00 82.75 93 LYS A O 1
ATOM 751 N N . ILE A 1 94 ? 12.681 -8.868 -12.899 1.00 85.44 94 ILE A N 1
ATOM 752 C CA . ILE A 1 94 ? 13.126 -8.994 -14.286 1.00 85.44 94 ILE A CA 1
ATOM 753 C C . ILE A 1 94 ? 13.011 -10.475 -14.643 1.00 85.44 94 ILE A C 1
ATOM 755 O O . ILE A 1 94 ? 13.711 -11.312 -14.075 1.00 85.44 94 ILE A O 1
ATOM 759 N N . ILE A 1 95 ? 12.080 -10.802 -15.537 1.00 87.12 95 ILE A N 1
ATOM 760 C CA . ILE A 1 95 ? 11.784 -12.188 -15.907 1.00 87.12 95 ILE A CA 1
ATOM 761 C C . ILE A 1 95 ? 12.784 -12.677 -16.937 1.00 87.12 95 ILE A C 1
ATOM 763 O O . ILE A 1 95 ? 13.300 -13.789 -16.832 1.00 87.12 95 ILE A O 1
ATOM 767 N N . ARG A 1 96 ? 13.045 -11.847 -17.949 1.00 86.00 96 ARG A N 1
ATOM 768 C CA . ARG A 1 96 ? 13.897 -12.227 -19.067 1.00 86.00 96 ARG A CA 1
ATOM 769 C C . ARG A 1 96 ? 14.493 -11.004 -19.742 1.00 86.00 96 ARG A C 1
ATOM 771 O O . ARG A 1 96 ? 13.766 -10.070 -20.069 1.00 86.00 96 ARG A O 1
ATOM 778 N N . THR A 1 97 ? 15.782 -11.090 -20.042 1.00 88.88 97 THR A N 1
ATOM 779 C CA . THR A 1 97 ? 16.459 -10.204 -20.990 1.00 88.88 97 THR A CA 1
ATOM 780 C C . THR A 1 97 ? 17.052 -11.070 -22.097 1.00 88.88 97 THR A C 1
ATOM 782 O O . THR A 1 97 ? 17.859 -11.958 -21.832 1.00 88.88 97 THR A O 1
ATOM 785 N N . GLU A 1 98 ? 16.611 -10.852 -23.329 1.00 90.31 98 GLU A N 1
ATOM 786 C CA . GLU A 1 98 ? 17.152 -11.460 -24.546 1.00 90.31 98 GLU A CA 1
ATOM 787 C C . GLU A 1 98 ? 18.008 -10.426 -25.274 1.00 90.31 98 GLU A C 1
ATOM 789 O O . GLU A 1 98 ? 17.585 -9.279 -25.408 1.00 90.31 98 GLU A O 1
ATOM 794 N N . GLY A 1 99 ? 19.184 -10.825 -25.762 1.00 89.50 99 GLY A N 1
ATOM 795 C CA . GLY A 1 99 ? 20.155 -9.928 -26.396 1.00 89.50 99 GLY A CA 1
ATOM 796 C C . GLY A 1 99 ? 21.338 -9.576 -25.486 1.00 89.50 99 GLY A C 1
ATOM 797 O O . GLY A 1 99 ? 21.470 -10.083 -24.374 1.00 89.50 99 GLY A O 1
ATOM 798 N N . ASP A 1 100 ? 22.219 -8.696 -25.969 1.00 90.81 100 ASP A N 1
ATOM 799 C CA . ASP A 1 100 ? 23.502 -8.368 -25.324 1.00 90.81 100 ASP A CA 1
ATOM 800 C C . ASP A 1 100 ? 23.344 -7.065 -24.547 1.00 90.81 100 ASP A C 1
ATOM 802 O O . ASP A 1 100 ? 24.032 -6.075 -24.789 1.00 90.81 100 ASP A O 1
ATOM 806 N N . VAL A 1 101 ? 22.389 -7.057 -23.621 1.00 91.81 101 VAL A N 1
ATOM 807 C CA . VAL A 1 101 ? 22.062 -5.894 -22.797 1.00 91.81 101 VAL A CA 1
ATOM 808 C C . VAL A 1 101 ? 22.094 -6.300 -21.333 1.00 91.81 101 VAL A C 1
ATOM 810 O O . VAL A 1 101 ? 21.500 -7.297 -20.931 1.00 91.81 101 VAL A O 1
ATOM 813 N N . ILE A 1 102 ? 22.803 -5.522 -20.523 1.00 92.88 102 ILE A N 1
ATOM 814 C CA . ILE A 1 102 ? 22.753 -5.629 -19.067 1.00 92.88 102 ILE A CA 1
ATOM 815 C C . ILE A 1 102 ? 21.606 -4.741 -18.591 1.00 92.88 102 ILE A C 1
ATOM 817 O O . ILE A 1 102 ? 21.573 -3.555 -18.906 1.00 92.88 102 ILE A O 1
ATOM 821 N N . THR A 1 103 ? 20.684 -5.307 -17.818 1.00 93.50 103 THR A N 1
ATOM 822 C CA . THR A 1 103 ? 19.581 -4.569 -17.194 1.00 93.50 103 THR A CA 1
ATOM 823 C C . THR A 1 103 ? 19.849 -4.419 -15.704 1.00 93.50 103 THR A C 1
ATOM 825 O O . THR A 1 103 ? 20.164 -5.400 -15.029 1.00 93.50 103 THR A O 1
ATOM 828 N N . ARG A 1 104 ? 19.709 -3.202 -15.179 1.00 93.75 104 ARG A N 1
ATOM 829 C CA . ARG A 1 104 ? 19.842 -2.902 -13.750 1.00 93.75 104 ARG A CA 1
ATOM 830 C C . ARG A 1 104 ? 18.643 -2.107 -13.265 1.00 93.75 104 ARG A C 1
ATOM 832 O O . ARG A 1 104 ? 18.180 -1.202 -13.951 1.00 93.75 104 ARG A O 1
ATOM 839 N N . ILE A 1 105 ? 18.175 -2.422 -12.063 1.00 93.19 105 ILE A N 1
ATOM 840 C CA . ILE A 1 105 ? 17.295 -1.529 -11.311 1.00 93.19 105 ILE A CA 1
ATOM 841 C C . ILE A 1 105 ? 18.210 -0.523 -10.620 1.00 93.19 105 ILE A C 1
ATOM 843 O O . ILE A 1 105 ? 18.978 -0.907 -9.741 1.00 93.19 105 ILE A O 1
ATOM 847 N N . ILE A 1 106 ? 18.161 0.736 -11.049 1.00 95.62 106 ILE A N 1
ATOM 848 C CA . ILE A 1 106 ? 18.953 1.812 -10.436 1.00 95.62 106 ILE A CA 1
ATOM 849 C C . ILE A 1 106 ? 18.165 2.544 -9.355 1.00 95.62 106 ILE A C 1
ATOM 851 O O . ILE A 1 106 ? 18.752 3.051 -8.405 1.00 95.62 106 ILE A O 1
ATOM 855 N N . GLU A 1 107 ? 16.837 2.544 -9.461 1.00 93.31 107 GLU A N 1
ATOM 856 C CA . GLU A 1 107 ? 15.964 3.118 -8.450 1.00 93.31 107 GLU A CA 1
ATOM 857 C C . GLU A 1 107 ? 14.722 2.234 -8.271 1.00 93.31 107 GLU A C 1
ATOM 859 O O . GLU A 1 107 ? 13.873 2.186 -9.167 1.00 93.31 107 GLU A O 1
ATOM 864 N N . PRO A 1 108 ? 14.612 1.485 -7.159 1.00 90.38 108 PRO A N 1
ATOM 865 C CA . PRO A 1 108 ? 13.434 0.674 -6.897 1.00 90.38 108 PRO A CA 1
ATOM 866 C C . PRO A 1 108 ? 12.224 1.554 -6.525 1.00 90.38 108 PRO A C 1
ATOM 868 O O . PRO A 1 108 ? 12.399 2.684 -6.058 1.00 90.38 108 PRO A O 1
ATOM 871 N N . PRO A 1 109 ? 10.991 1.038 -6.661 1.00 85.31 109 PRO A N 1
ATOM 872 C CA . PRO A 1 109 ? 9.784 1.730 -6.219 1.00 85.31 109 PRO A CA 1
ATOM 873 C C . PRO A 1 109 ? 9.858 2.093 -4.737 1.00 85.31 109 PRO A C 1
ATOM 875 O O . PRO A 1 109 ? 10.069 1.232 -3.886 1.00 85.31 109 PRO A O 1
ATOM 878 N N . SER A 1 110 ? 9.654 3.367 -4.414 1.00 79.06 110 SER A N 1
ATOM 879 C CA . SER A 1 110 ? 9.656 3.862 -3.038 1.00 79.06 110 SER A CA 1
ATOM 880 C C . SER A 1 110 ? 8.697 5.034 -2.857 1.00 79.06 110 SER A C 1
ATOM 882 O O . SER A 1 110 ? 8.273 5.678 -3.813 1.00 79.06 110 SER A O 1
ATOM 884 N N . ILE A 1 111 ? 8.373 5.373 -1.610 1.00 69.62 111 ILE A N 1
ATOM 885 C CA . ILE A 1 111 ? 7.540 6.552 -1.339 1.00 69.62 111 ILE A CA 1
ATOM 886 C C . ILE A 1 111 ? 8.191 7.852 -1.852 1.00 69.62 111 ILE A C 1
ATOM 888 O O . ILE A 1 111 ? 7.493 8.732 -2.356 1.00 69.62 111 ILE A O 1
ATOM 892 N N . ASN A 1 112 ? 9.526 7.940 -1.814 1.00 75.62 112 ASN A N 1
ATOM 893 C CA . ASN A 1 112 ? 10.285 9.128 -2.214 1.00 75.62 112 ASN A CA 1
ATOM 894 C C . ASN A 1 112 ? 10.195 9.405 -3.720 1.00 75.62 112 ASN A C 1
ATOM 896 O O . ASN A 1 112 ? 10.182 10.563 -4.133 1.00 75.62 112 ASN A O 1
ATOM 900 N N . ASN A 1 113 ? 10.066 8.357 -4.536 1.00 79.81 113 ASN A N 1
ATOM 901 C CA . ASN A 1 113 ? 9.938 8.468 -5.990 1.00 79.81 113 ASN A CA 1
ATOM 902 C C . ASN A 1 113 ? 8.519 8.204 -6.495 1.00 79.81 113 ASN A C 1
ATOM 904 O O . ASN A 1 113 ? 8.319 7.892 -7.672 1.00 79.81 113 ASN A O 1
ATOM 908 N N . LYS A 1 114 ? 7.528 8.332 -5.600 1.00 78.69 114 LYS A N 1
ATOM 909 C CA . LYS A 1 114 ? 6.106 8.098 -5.892 1.00 78.69 114 LYS A CA 1
ATOM 910 C C . LYS A 1 114 ? 5.854 6.706 -6.491 1.00 78.69 114 LYS A C 1
ATOM 912 O O . LYS A 1 114 ? 4.958 6.540 -7.317 1.00 78.69 114 LYS A O 1
ATOM 917 N N . TYR A 1 115 ? 6.641 5.727 -6.049 1.00 82.00 115 TYR A N 1
ATOM 918 C CA . TYR A 1 115 ? 6.622 4.326 -6.464 1.00 82.00 115 TYR A CA 1
ATOM 919 C C . TYR A 1 115 ? 6.910 4.115 -7.953 1.00 82.00 115 TYR A C 1
ATOM 921 O O . TYR A 1 115 ? 6.359 3.216 -8.587 1.00 82.00 115 TYR A O 1
ATOM 929 N N . SER A 1 116 ? 7.779 4.952 -8.518 1.00 89.25 116 SER A N 1
ATOM 930 C CA . SER A 1 116 ? 8.323 4.730 -9.856 1.00 89.25 116 SER A CA 1
ATOM 931 C C . SER A 1 116 ? 9.510 3.768 -9.814 1.00 89.25 116 SER A C 1
ATOM 933 O O . SER A 1 116 ? 10.223 3.679 -8.818 1.00 89.25 116 SER A O 1
ATOM 935 N N . LEU A 1 117 ? 9.714 3.027 -10.901 1.00 92.56 117 LEU A N 1
ATOM 936 C CA . LEU A 1 117 ? 10.886 2.177 -11.096 1.00 92.56 117 LEU A CA 1
ATOM 937 C C . LEU A 1 117 ? 11.768 2.793 -12.166 1.00 92.56 117 LEU A C 1
ATOM 939 O O . LEU A 1 117 ? 11.294 3.029 -13.279 1.00 92.56 117 LEU A O 1
ATOM 943 N N . THR A 1 118 ? 13.048 2.968 -11.854 1.00 95.44 118 THR A N 1
ATOM 944 C CA . THR A 1 118 ? 14.039 3.402 -12.834 1.00 95.44 118 THR A CA 1
ATOM 945 C C . THR A 1 118 ? 14.967 2.242 -13.189 1.00 95.44 118 THR A C 1
ATOM 947 O O . THR A 1 118 ? 15.633 1.653 -12.331 1.00 95.44 118 THR A O 1
ATOM 950 N N . LEU A 1 119 ? 15.001 1.917 -14.479 1.00 95.38 119 LEU A N 1
ATOM 951 C CA . LEU A 1 119 ? 15.853 0.902 -15.082 1.00 95.38 119 LEU A CA 1
ATOM 952 C C . LEU A 1 119 ? 16.980 1.555 -15.875 1.00 95.38 119 LEU A C 1
ATOM 954 O O . LEU A 1 119 ? 16.766 2.548 -16.567 1.00 95.38 119 LEU A O 1
ATOM 958 N N . GLU A 1 120 ? 18.152 0.937 -15.832 1.00 95.50 120 GLU A N 1
ATOM 959 C CA . GLU A 1 120 ? 19.286 1.244 -16.696 1.00 95.50 120 GLU A CA 1
ATOM 960 C C . GLU A 1 120 ? 19.575 0.042 -17.601 1.00 95.50 120 GLU A C 1
ATOM 962 O O . GLU A 1 120 ? 19.688 -1.097 -17.134 1.00 95.50 120 GLU A O 1
ATOM 967 N N . LEU A 1 121 ? 19.666 0.299 -18.904 1.00 94.62 121 LEU A N 1
ATOM 968 C CA . LEU A 1 121 ? 20.008 -0.670 -19.938 1.00 94.62 121 LEU A CA 1
ATOM 969 C C . LEU A 1 121 ? 21.374 -0.306 -20.513 1.00 94.62 121 LEU A C 1
ATOM 971 O O . LEU A 1 121 ? 21.558 0.793 -21.032 1.00 94.62 121 LEU A O 1
ATOM 975 N N . ILE A 1 122 ? 22.323 -1.236 -20.433 1.00 94.44 122 ILE A N 1
ATOM 976 C CA . ILE A 1 122 ? 23.695 -1.044 -20.907 1.00 94.44 122 ILE A CA 1
ATOM 977 C C . ILE A 1 122 ? 23.959 -2.062 -22.024 1.00 94.44 122 ILE A C 1
ATOM 979 O O . ILE A 1 122 ? 24.053 -3.260 -21.726 1.00 94.44 122 ILE A O 1
ATOM 983 N N . PRO A 1 123 ? 24.074 -1.639 -23.296 1.00 93.50 123 PRO A N 1
ATOM 984 C CA . PRO A 1 123 ? 24.435 -2.550 -24.372 1.00 93.50 123 PRO A CA 1
ATOM 985 C C . PRO A 1 123 ? 25.886 -3.005 -24.225 1.00 93.50 123 PRO A C 1
ATOM 987 O O . PRO A 1 123 ? 26.775 -2.202 -23.954 1.00 93.50 123 PRO A O 1
ATOM 990 N N . LYS A 1 124 ? 26.146 -4.295 -24.445 1.00 92.50 124 LYS A N 1
ATOM 991 C CA . LYS A 1 124 ? 27.508 -4.805 -24.680 1.00 92.50 124 LYS A CA 1
ATOM 992 C C . LYS A 1 124 ? 27.889 -4.702 -26.157 1.00 92.50 124 LYS A C 1
ATOM 994 O O . LYS A 1 124 ? 29.069 -4.607 -26.478 1.00 92.50 124 LYS A O 1
ATOM 999 N N . LYS A 1 125 ? 26.889 -4.764 -27.039 1.00 89.94 125 LYS A N 1
ATOM 1000 C CA . LYS A 1 125 ? 26.982 -4.597 -28.491 1.00 89.94 125 LYS A CA 1
ATOM 1001 C C . LYS A 1 125 ? 25.703 -3.938 -28.988 1.00 89.94 125 LYS A C 1
ATOM 1003 O O . LYS A 1 125 ? 24.646 -4.116 -28.381 1.00 89.94 125 LYS A O 1
ATOM 1008 N N . GLU A 1 126 ? 25.796 -3.229 -30.104 1.00 88.25 126 GLU A N 1
ATOM 1009 C CA . GLU A 1 126 ? 24.620 -2.717 -30.797 1.00 88.25 126 GLU A CA 1
ATOM 1010 C C . GLU A 1 126 ? 23.877 -3.883 -31.458 1.00 88.25 126 GLU A C 1
ATOM 1012 O O . GLU A 1 126 ? 24.274 -4.389 -32.507 1.00 88.25 126 GLU A O 1
ATOM 1017 N N . GLN A 1 127 ? 22.819 -4.355 -30.803 1.00 88.69 127 GLN A N 1
ATOM 1018 C CA . GLN A 1 127 ? 21.954 -5.396 -31.342 1.00 88.69 127 GLN A CA 1
ATOM 1019 C C . GLN A 1 127 ? 20.533 -5.286 -30.809 1.00 88.69 127 GLN A C 1
ATOM 1021 O O . GLN A 1 127 ? 20.265 -4.614 -29.809 1.00 88.69 127 GLN A O 1
ATOM 1026 N N . PHE A 1 128 ? 19.623 -5.975 -31.492 1.00 92.69 128 PHE A N 1
ATOM 1027 C CA . PHE A 1 128 ? 18.247 -6.088 -31.045 1.00 92.69 128 PHE A CA 1
ATOM 1028 C C . PHE A 1 128 ? 18.182 -6.820 -29.699 1.00 92.69 128 PHE A C 1
ATOM 1030 O O . PHE A 1 128 ? 18.839 -7.845 -29.502 1.00 92.69 128 PHE A O 1
ATOM 1037 N N . PHE A 1 129 ? 17.366 -6.312 -28.782 1.00 93.94 129 PHE A N 1
ATOM 1038 C CA . PHE A 1 129 ? 17.111 -6.933 -27.489 1.00 93.94 129 PHE A CA 1
ATOM 1039 C C . PHE A 1 129 ? 15.617 -6.930 -27.163 1.00 93.94 129 PHE A C 1
ATOM 1041 O O . PHE A 1 129 ? 14.817 -6.188 -27.742 1.00 93.94 129 PHE A O 1
ATOM 1048 N N . THR A 1 130 ? 15.236 -7.771 -26.208 1.00 94.81 130 THR A N 1
ATOM 1049 C CA . THR A 1 130 ? 13.905 -7.768 -25.598 1.00 94.81 130 THR A CA 1
ATOM 1050 C C . THR A 1 130 ? 14.040 -7.929 -24.090 1.00 94.81 130 THR A C 1
ATOM 1052 O O . THR A 1 130 ? 14.685 -8.855 -23.611 1.00 94.81 130 THR A O 1
ATOM 1055 N N . LEU A 1 131 ? 13.419 -7.032 -23.334 1.00 94.31 131 LEU A N 1
ATOM 1056 C CA . LEU A 1 131 ? 13.310 -7.080 -21.882 1.00 94.31 131 LEU A CA 1
ATOM 1057 C C . LEU A 1 131 ? 11.850 -7.330 -21.512 1.00 94.31 131 LEU A C 1
ATOM 1059 O O . LEU A 1 131 ? 10.974 -6.573 -21.926 1.00 94.31 131 LEU A O 1
ATOM 1063 N N . ASN A 1 132 ? 11.612 -8.355 -20.699 1.00 93.44 132 ASN A N 1
ATOM 1064 C CA . ASN A 1 132 ? 10.326 -8.629 -20.074 1.00 93.44 132 ASN A CA 1
ATOM 1065 C C . ASN A 1 132 ? 10.466 -8.484 -18.556 1.00 93.44 132 ASN A C 1
ATOM 1067 O O . ASN A 1 132 ? 11.319 -9.120 -17.924 1.00 93.44 132 ASN A O 1
ATOM 1071 N N . LEU A 1 133 ? 9.615 -7.647 -17.983 1.00 91.88 133 LEU A N 1
ATOM 1072 C CA . LEU A 1 133 ? 9.533 -7.378 -16.558 1.00 91.88 133 LEU A CA 1
ATOM 1073 C C . LEU A 1 133 ? 8.108 -7.639 -16.109 1.00 91.88 133 LEU A C 1
ATOM 1075 O O . LEU A 1 133 ? 7.190 -7.073 -16.692 1.00 91.88 133 LEU A O 1
ATOM 1079 N N . ASP A 1 134 ? 7.952 -8.408 -15.039 1.00 90.31 134 ASP A N 1
ATOM 1080 C CA . ASP A 1 134 ? 6.662 -8.581 -14.384 1.00 90.31 134 ASP A CA 1
ATOM 1081 C C . ASP A 1 134 ? 6.723 -7.961 -12.990 1.00 90.31 134 ASP A C 1
ATOM 1083 O O . ASP A 1 134 ? 7.769 -7.932 -12.326 1.00 90.31 134 ASP A O 1
ATOM 1087 N N . TRP A 1 135 ? 5.583 -7.456 -12.541 1.00 87.06 135 TRP A N 1
ATOM 1088 C CA . TRP A 1 135 ? 5.404 -7.026 -11.165 1.00 87.06 135 TRP A CA 1
ATOM 1089 C C . TRP A 1 135 ? 4.202 -7.712 -10.554 1.00 87.06 135 TRP A C 1
ATOM 1091 O O . TRP A 1 135 ? 3.236 -8.053 -11.238 1.00 87.06 135 TRP A O 1
ATOM 1101 N N . GLN A 1 136 ? 4.266 -7.881 -9.240 1.00 81.75 136 GLN A N 1
ATOM 1102 C CA . GLN A 1 136 ? 3.159 -8.390 -8.458 1.00 81.75 136 GLN A CA 1
ATOM 1103 C C . GLN A 1 136 ? 3.140 -7.701 -7.098 1.00 81.75 136 GLN A C 1
ATOM 1105 O O . GLN A 1 136 ? 4.171 -7.569 -6.438 1.00 81.75 136 GLN A O 1
ATOM 1110 N N . LEU A 1 137 ? 1.961 -7.246 -6.668 1.00 76.38 137 LEU A N 1
ATOM 1111 C CA . LEU A 1 137 ? 1.805 -6.743 -5.305 1.00 76.38 137 LEU A CA 1
ATOM 1112 C C . LEU A 1 137 ? 2.038 -7.860 -4.289 1.00 76.38 137 LEU A C 1
ATOM 1114 O O . LEU A 1 137 ? 1.634 -9.003 -4.507 1.00 76.38 137 LEU A O 1
ATOM 1118 N N . ALA A 1 138 ? 2.608 -7.479 -3.146 1.00 78.81 138 ALA A N 1
ATOM 1119 C CA . ALA A 1 138 ? 2.772 -8.370 -2.011 1.00 78.81 138 ALA A CA 1
ATOM 1120 C C . ALA A 1 138 ? 1.436 -9.031 -1.631 1.00 78.81 138 ALA A C 1
ATOM 1122 O O . ALA A 1 138 ? 0.375 -8.393 -1.608 1.00 78.81 138 ALA A O 1
ATOM 1123 N N . PHE A 1 139 ? 1.492 -10.331 -1.341 1.00 85.06 139 PHE A N 1
ATOM 1124 C CA . PHE A 1 139 ? 0.322 -11.109 -0.927 1.00 85.06 139 PHE A CA 1
ATOM 1125 C C . PHE A 1 139 ? 0.022 -10.999 0.560 1.00 85.06 139 PHE A C 1
ATOM 1127 O O . PHE A 1 139 ? -1.064 -11.384 0.993 1.00 85.06 139 PHE A O 1
ATOM 1134 N N . ASN A 1 140 ? 0.977 -10.500 1.331 1.00 89.31 140 ASN A N 1
ATOM 1135 C CA . ASN A 1 140 ? 0.870 -10.261 2.751 1.00 89.31 140 ASN A CA 1
ATOM 1136 C C . ASN A 1 140 ? 1.665 -9.010 3.131 1.00 89.31 140 ASN A C 1
ATOM 1138 O O . ASN A 1 140 ? 2.453 -8.493 2.340 1.00 89.31 140 ASN A O 1
ATOM 1142 N N . GLY A 1 141 ? 1.435 -8.530 4.343 1.00 89.25 141 GLY A N 1
ATOM 1143 C CA . GLY A 1 141 ? 2.171 -7.414 4.912 1.00 89.25 141 GLY A CA 1
ATOM 1144 C C . GLY A 1 141 ? 1.747 -7.158 6.348 1.00 89.25 141 GLY A C 1
ATOM 1145 O O . GLY A 1 141 ? 0.876 -7.844 6.886 1.00 89.25 141 GLY A O 1
ATOM 1146 N N . THR A 1 142 ? 2.381 -6.176 6.974 1.00 93.38 142 THR A N 1
ATOM 1147 C CA . THR A 1 142 ? 2.201 -5.850 8.388 1.00 93.38 142 THR A CA 1
ATOM 1148 C C . THR A 1 142 ? 1.867 -4.377 8.572 1.00 93.38 142 THR A C 1
ATOM 1150 O O . THR A 1 142 ? 2.464 -3.511 7.944 1.00 93.38 142 THR A O 1
ATOM 1153 N N . VAL A 1 143 ? 0.961 -4.072 9.497 1.00 94.06 143 VAL A N 1
ATOM 1154 C CA . VAL A 1 143 ? 0.754 -2.730 10.051 1.00 94.06 143 VAL A CA 1
ATOM 1155 C C . VAL A 1 143 ? 1.100 -2.779 11.535 1.00 94.06 143 VAL A C 1
ATOM 1157 O O . VAL A 1 143 ? 0.479 -3.522 12.293 1.00 94.06 143 VAL A O 1
ATOM 1160 N N . ASN A 1 144 ? 2.073 -1.984 11.965 1.00 96.62 144 ASN A N 1
ATOM 1161 C CA . ASN A 1 144 ? 2.345 -1.739 13.375 1.00 96.62 144 ASN A CA 1
ATOM 1162 C C . ASN A 1 144 ? 1.736 -0.396 13.756 1.00 96.62 144 ASN A C 1
ATOM 1164 O O . ASN A 1 144 ? 1.991 0.623 13.111 1.00 96.62 144 ASN A O 1
ATOM 1168 N N . TRP A 1 145 ? 0.942 -0.395 14.816 1.00 97.44 145 TRP A N 1
ATOM 1169 C CA . TRP A 1 145 ? 0.302 0.804 15.335 1.00 97.44 145 TRP A CA 1
ATOM 1170 C C . TRP A 1 145 ? 0.518 0.874 16.840 1.00 97.44 145 TRP A C 1
ATOM 1172 O O . TRP A 1 145 ? 0.350 -0.123 17.541 1.00 97.44 145 TRP A O 1
ATOM 1182 N N . ARG A 1 146 ? 0.895 2.048 17.341 1.00 98.00 146 ARG A N 1
ATOM 1183 C CA . ARG A 1 146 ? 1.076 2.320 18.768 1.00 98.00 146 ARG A CA 1
ATOM 1184 C C . ARG A 1 146 ? 0.496 3.683 19.091 1.00 98.00 146 ARG A C 1
ATOM 1186 O O . ARG A 1 146 ? 0.768 4.632 18.361 1.00 98.00 146 ARG A O 1
ATOM 1193 N N . ALA A 1 147 ? -0.254 3.785 20.181 1.00 97.88 147 ALA A N 1
ATOM 1194 C CA . ALA A 1 147 ? -0.770 5.056 20.673 1.00 97.88 147 ALA A CA 1
ATOM 1195 C C . ALA A 1 147 ? -1.139 4.993 22.156 1.00 97.88 147 ALA A C 1
ATOM 1197 O O . ALA A 1 147 ? -1.267 3.926 22.756 1.00 97.88 147 ALA A O 1
ATOM 1198 N N . ARG A 1 148 ? -1.410 6.167 22.721 1.00 96.88 148 ARG A N 1
ATOM 1199 C CA . ARG A 1 148 ? -2.111 6.340 23.991 1.00 96.88 148 ARG A CA 1
ATOM 1200 C C . ARG A 1 148 ? -3.604 6.533 23.730 1.00 96.88 148 ARG A C 1
ATOM 1202 O O . ARG A 1 148 ? -3.993 7.538 23.140 1.00 96.88 148 ARG A O 1
ATOM 1209 N N . VAL A 1 149 ? -4.432 5.591 24.168 1.00 96.62 149 VAL A N 1
ATOM 1210 C CA . VAL A 1 149 ? -5.879 5.538 23.922 1.00 96.62 149 VAL A CA 1
ATOM 1211 C C . VAL A 1 149 ? -6.656 5.970 25.159 1.00 96.62 149 VAL A C 1
ATOM 1213 O O . VAL A 1 149 ? -6.449 5.444 26.252 1.00 96.62 149 VAL A O 1
ATOM 1216 N N . ASN A 1 150 ? -7.581 6.913 24.986 1.00 94.69 150 ASN A N 1
ATOM 1217 C CA . ASN A 1 150 ? -8.516 7.347 26.020 1.00 94.69 150 ASN A CA 1
ATOM 1218 C C . ASN A 1 150 ? -9.932 6.827 25.720 1.00 94.69 150 ASN A C 1
ATOM 1220 O O . ASN A 1 150 ? -10.569 7.293 24.776 1.00 94.69 150 ASN A O 1
ATOM 1224 N N . LYS A 1 151 ? -10.437 5.900 26.545 1.00 93.81 151 LYS A N 1
ATOM 1225 C CA . LYS A 1 151 ? -11.745 5.220 26.434 1.00 93.81 151 LYS A CA 1
ATOM 1226 C C . LYS A 1 151 ? -11.922 4.352 25.187 1.00 93.81 151 LYS A C 1
ATOM 1228 O O . LYS A 1 151 ? -12.084 3.145 25.304 1.00 93.81 151 LYS A O 1
ATOM 1233 N N . SER A 1 152 ? -11.961 4.949 24.000 1.00 95.12 152 SER A N 1
ATOM 1234 C CA . SER A 1 152 ? -12.136 4.213 22.745 1.00 95.12 152 SER A CA 1
ATOM 1235 C C . SER A 1 152 ? -11.560 4.984 21.567 1.00 95.12 152 SER A C 1
ATOM 1237 O O . SER A 1 152 ? -11.776 6.191 21.446 1.00 95.12 152 SER A O 1
ATOM 1239 N N . THR A 1 153 ? -10.860 4.292 20.675 1.00 96.81 153 THR A N 1
ATOM 1240 C CA . THR A 1 153 ? -10.424 4.836 19.389 1.00 96.81 153 THR A CA 1
ATOM 1241 C C . THR A 1 153 ? -10.823 3.916 18.245 1.00 96.81 153 THR A C 1
ATOM 1243 O O . THR A 1 153 ? -10.980 2.707 18.410 1.00 96.81 153 THR A O 1
ATOM 1246 N N . ILE A 1 154 ? -10.985 4.514 17.071 1.00 97.19 154 ILE A N 1
ATOM 1247 C CA . ILE A 1 154 ? -11.243 3.810 15.823 1.00 97.19 154 ILE A CA 1
ATOM 1248 C C . ILE A 1 154 ? -10.041 4.037 14.921 1.00 97.19 154 ILE A C 1
ATOM 1250 O O . ILE A 1 154 ? -9.640 5.183 14.727 1.00 97.19 154 ILE A O 1
ATOM 1254 N N . ILE A 1 155 ? -9.517 2.959 14.349 1.00 96.19 155 ILE A N 1
ATOM 1255 C CA . ILE A 1 155 ? -8.481 2.977 13.321 1.00 96.19 155 ILE A CA 1
ATOM 1256 C C . ILE A 1 155 ? -9.126 2.560 12.004 1.00 96.19 155 ILE A C 1
ATOM 1258 O O . ILE A 1 155 ? -9.716 1.484 11.910 1.00 96.19 155 ILE A O 1
ATOM 1262 N N . ARG A 1 156 ? -8.992 3.388 10.970 1.00 95.06 156 ARG A N 1
ATOM 1263 C CA . ARG A 1 156 ? -9.377 3.057 9.597 1.00 95.06 156 ARG A CA 1
ATOM 1264 C C . ARG A 1 156 ? -8.119 2.845 8.768 1.00 95.06 156 ARG A C 1
ATOM 1266 O O . ARG A 1 156 ? -7.363 3.778 8.516 1.00 95.06 156 ARG A O 1
ATOM 1273 N N . LEU A 1 157 ? -7.928 1.610 8.327 1.00 92.69 157 LEU A N 1
ATOM 1274 C CA . LEU A 1 157 ? -6.848 1.189 7.447 1.00 92.69 157 LEU A CA 1
ATOM 1275 C C . LEU A 1 157 ? -7.360 1.144 6.010 1.00 92.69 157 LEU A C 1
ATOM 1277 O O . LEU A 1 157 ? -8.305 0.414 5.713 1.00 92.69 157 LEU A O 1
ATOM 1281 N N . GLN A 1 158 ? -6.744 1.898 5.107 1.00 88.06 158 GLN A N 1
ATOM 1282 C CA . GLN A 1 158 ? -7.108 1.888 3.693 1.00 88.06 158 GLN A CA 1
ATOM 1283 C C . GLN A 1 158 ? -5.894 2.218 2.831 1.00 88.06 158 GLN A C 1
ATOM 1285 O O . GLN A 1 158 ? -5.430 3.352 2.828 1.00 88.06 158 GLN A O 1
ATOM 1290 N N . THR A 1 159 ? -5.432 1.286 1.998 1.00 82.44 159 THR A N 1
ATOM 1291 C CA . THR A 1 159 ? -4.290 1.503 1.087 1.00 82.44 159 THR A CA 1
ATOM 1292 C C . THR A 1 159 ? -3.031 2.000 1.819 1.00 82.44 159 THR A C 1
ATOM 1294 O O . THR A 1 159 ? -2.421 1.238 2.560 1.00 82.44 159 THR A O 1
ATOM 1297 N N . LEU A 1 160 ? -2.649 3.265 1.628 1.00 77.50 160 LEU A N 1
ATOM 1298 C CA . LEU A 1 160 ? -1.527 3.948 2.278 1.00 77.50 160 LEU A CA 1
ATOM 1299 C C . LEU A 1 160 ? -1.956 4.789 3.491 1.00 77.50 160 LEU A C 1
ATOM 1301 O O . LEU A 1 160 ? -1.182 5.593 3.995 1.00 77.50 160 LEU A O 1
ATOM 1305 N N . PHE A 1 161 ? -3.207 4.681 3.923 1.00 85.00 161 PHE A N 1
ATOM 1306 C CA . PHE A 1 161 ? -3.787 5.572 4.915 1.00 85.00 161 PHE A CA 1
ATOM 1307 C C . PHE A 1 161 ? -4.138 4.813 6.184 1.00 85.00 161 PHE A C 1
ATOM 1309 O O . PHE A 1 161 ? -4.783 3.761 6.147 1.00 85.00 161 PHE A O 1
ATOM 1316 N N . VAL A 1 162 ? -3.719 5.398 7.300 1.00 89.69 162 VAL A N 1
ATOM 1317 C CA . VAL A 1 162 ? -4.107 5.009 8.649 1.00 89.69 162 VAL A CA 1
ATOM 1318 C C . VAL A 1 162 ? -4.743 6.238 9.276 1.00 89.69 162 VAL A C 1
ATOM 1320 O O . VAL A 1 162 ? -4.047 7.158 9.701 1.00 89.69 162 VAL A O 1
ATOM 1323 N N . ASP A 1 163 ? -6.071 6.276 9.267 1.00 91.81 163 ASP A N 1
ATOM 1324 C CA . ASP A 1 163 ? -6.834 7.346 9.900 1.00 91.81 163 ASP A CA 1
ATOM 1325 C C . ASP A 1 163 ? -7.271 6.901 11.295 1.00 91.81 163 ASP A C 1
ATOM 1327 O O . ASP A 1 163 ? -7.550 5.723 11.528 1.00 91.81 163 ASP A O 1
ATOM 1331 N N . GLN A 1 164 ? -7.374 7.848 12.219 1.00 91.19 164 GLN A N 1
ATOM 1332 C CA . GLN A 1 164 ? -7.862 7.591 13.569 1.00 91.19 164 GLN A CA 1
ATOM 1333 C C . GLN A 1 164 ? -8.574 8.810 14.144 1.00 91.19 164 GLN A C 1
ATOM 1335 O O . GLN A 1 164 ? -8.417 9.925 13.642 1.00 91.19 164 GLN A O 1
ATOM 1340 N N . ASN A 1 165 ? -9.357 8.599 15.200 1.00 91.12 165 ASN A N 1
ATOM 1341 C CA . ASN A 1 165 ? -10.012 9.693 15.913 1.00 91.12 165 ASN A CA 1
ATOM 1342 C C . ASN A 1 165 ? -9.091 10.344 16.968 1.00 91.12 165 ASN A C 1
ATOM 1344 O O . ASN A 1 165 ? -8.000 9.864 17.269 1.00 91.12 165 ASN A O 1
ATOM 1348 N N . GLU A 1 166 ? -9.559 11.441 17.561 1.00 90.44 166 GLU A N 1
ATOM 1349 C CA . GLU A 1 166 ? -8.821 12.257 18.541 1.00 90.44 166 GLU A CA 1
ATOM 1350 C C . GLU A 1 166 ? -8.557 11.577 19.897 1.00 90.44 166 GLU A C 1
ATOM 1352 O O . GLU A 1 166 ? -7.795 12.089 20.721 1.00 90.44 166 GLU A O 1
ATOM 1357 N N . ASN A 1 167 ? -9.153 10.406 20.133 1.00 93.88 167 ASN A N 1
ATOM 1358 C CA . ASN A 1 167 ? -8.965 9.649 21.368 1.00 93.88 167 ASN A CA 1
ATOM 1359 C C . ASN A 1 167 ? -7.647 8.860 21.395 1.00 93.88 167 ASN A C 1
ATOM 1361 O O . ASN A 1 167 ? -7.300 8.314 22.443 1.00 93.88 167 ASN A O 1
ATOM 1365 N N . ALA A 1 168 ? -6.915 8.809 20.277 1.00 94.94 168 ALA A N 1
ATOM 1366 C CA . ALA A 1 168 ? -5.559 8.281 20.196 1.00 94.94 168 ALA A CA 1
ATOM 1367 C C . ALA A 1 168 ? -4.536 9.427 20.126 1.00 94.94 168 ALA A C 1
ATOM 1369 O O . ALA A 1 168 ? -4.594 10.279 19.239 1.00 94.94 168 ALA A O 1
ATOM 1370 N N . LYS A 1 169 ? -3.578 9.438 21.056 1.00 95.31 169 LYS A N 1
ATOM 1371 C CA . LYS A 1 169 ? -2.471 10.406 21.121 1.00 95.31 169 LYS A CA 1
ATOM 1372 C C . LYS A 1 169 ? -1.122 9.710 20.977 1.00 95.31 169 LYS A C 1
ATOM 1374 O O . LYS A 1 169 ? -1.031 8.500 21.165 1.00 95.31 169 LYS A O 1
ATOM 1379 N N . ASP A 1 170 ? -0.085 10.484 20.662 1.00 95.44 170 ASP A N 1
ATOM 1380 C CA . ASP A 1 170 ? 1.301 10.008 20.529 1.00 95.44 170 ASP A CA 1
ATOM 1381 C C . ASP A 1 170 ? 1.434 8.838 19.540 1.00 95.44 170 ASP A C 1
ATOM 1383 O O . ASP A 1 170 ? 2.129 7.850 19.780 1.00 95.44 170 ASP A O 1
ATOM 1387 N N . VAL A 1 171 ? 0.698 8.929 18.431 1.00 95.31 171 VAL A N 1
ATOM 1388 C CA . VAL A 1 171 ? 0.552 7.802 17.517 1.00 95.31 171 VAL A CA 1
ATOM 1389 C C . VAL A 1 171 ? 1.810 7.605 16.691 1.00 95.31 171 VAL A C 1
ATOM 1391 O O . VAL A 1 171 ? 2.273 8.510 16.000 1.00 95.31 171 VAL A O 1
ATOM 1394 N N . THR A 1 172 ? 2.303 6.373 16.700 1.00 95.56 172 THR A N 1
ATOM 1395 C CA . THR A 1 172 ? 3.350 5.896 15.800 1.00 95.56 172 THR A CA 1
ATOM 1396 C C . THR A 1 172 ? 2.783 4.789 14.923 1.00 95.56 172 THR A C 1
ATOM 1398 O O . THR A 1 172 ? 2.137 3.865 15.420 1.00 95.56 172 THR A O 1
ATOM 1401 N N . THR A 1 173 ? 3.029 4.872 13.615 1.00 91.88 173 THR A N 1
ATOM 1402 C CA . THR A 1 173 ? 2.606 3.851 12.651 1.00 91.88 173 THR A CA 1
ATOM 1403 C C . THR A 1 173 ? 3.742 3.490 11.711 1.00 91.88 173 THR A C 1
ATOM 1405 O O . THR A 1 173 ? 4.491 4.354 11.260 1.00 91.88 173 THR A O 1
ATOM 1408 N N . SER A 1 174 ? 3.861 2.204 11.407 1.00 90.00 174 SER A N 1
ATOM 1409 C CA . SER A 1 174 ? 4.620 1.704 10.264 1.00 90.00 174 SER A CA 1
ATOM 1410 C C . SER A 1 174 ? 3.758 0.677 9.554 1.00 90.00 174 SER A C 1
ATOM 1412 O O . SER A 1 174 ? 3.023 -0.065 10.205 1.00 90.00 174 SER A O 1
ATOM 1414 N N . TYR A 1 175 ? 3.769 0.660 8.228 1.00 84.00 175 TYR A N 1
ATOM 1415 C CA . TYR A 1 175 ? 2.861 -0.214 7.504 1.00 84.00 175 TYR A CA 1
ATOM 1416 C C . TYR A 1 175 ? 3.373 -0.594 6.128 1.00 84.00 175 TYR A C 1
ATOM 1418 O O . TYR A 1 175 ? 3.910 0.231 5.388 1.00 84.00 175 TYR A O 1
ATOM 1426 N N . ASP A 1 176 ? 3.091 -1.840 5.777 1.00 82.69 176 ASP A N 1
ATOM 1427 C CA . ASP A 1 176 ? 3.000 -2.281 4.402 1.00 82.69 176 ASP A CA 1
ATOM 1428 C C . ASP A 1 176 ? 1.638 -1.840 3.841 1.00 82.69 176 ASP A C 1
ATOM 1430 O O . ASP A 1 176 ? 0.603 -2.074 4.478 1.00 82.69 176 ASP A O 1
ATOM 1434 N N . PRO A 1 177 ? 1.604 -1.204 2.660 1.00 77.62 177 PRO A N 1
ATOM 1435 C CA . PRO A 1 177 ? 0.372 -0.717 2.046 1.00 77.62 177 PRO A CA 1
ATOM 1436 C C . PRO A 1 177 ? -0.706 -1.806 1.922 1.00 77.62 177 PRO A C 1
ATOM 1438 O O . PRO A 1 177 ? -0.468 -2.852 1.318 1.00 77.62 177 PRO A O 1
ATOM 1441 N N . LEU A 1 178 ? -1.924 -1.541 2.403 1.00 83.75 178 LEU A N 1
ATOM 1442 C CA . LEU A 1 178 ? -3.022 -2.509 2.336 1.00 83.75 178 LEU A CA 1
ATOM 1443 C C . LEU A 1 178 ? -3.534 -2.682 0.896 1.00 83.75 178 LEU A C 1
ATOM 1445 O O . LEU A 1 178 ? -3.614 -1.705 0.146 1.00 83.75 178 LEU A O 1
ATOM 1449 N N . PRO A 1 179 ? -3.891 -3.901 0.458 1.00 80.06 179 PRO A N 1
ATOM 1450 C CA . PRO A 1 179 ? -4.456 -4.152 -0.867 1.00 80.06 179 PRO A CA 1
ATOM 1451 C C . PRO A 1 179 ? -5.811 -3.483 -1.085 1.00 80.06 179 PRO A C 1
ATOM 1453 O O . PRO A 1 179 ? -6.641 -3.411 -0.186 1.00 80.06 179 PRO A O 1
ATOM 1456 N N . HIS A 1 180 ? -6.043 -3.041 -2.321 1.00 81.19 180 HIS A N 1
ATOM 1457 C CA . HIS A 1 180 ? -7.365 -2.637 -2.804 1.00 81.19 180 HIS A CA 1
ATOM 1458 C C . HIS A 1 180 ? -8.098 -3.849 -3.411 1.00 81.19 180 HIS A C 1
ATOM 1460 O O . HIS A 1 180 ? -8.632 -3.808 -4.517 1.00 81.19 180 HIS A O 1
ATOM 1466 N N . GLU A 1 181 ? -8.029 -4.961 -2.685 1.00 82.62 181 GLU A N 1
ATOM 1467 C CA . GLU A 1 181 ? -8.618 -6.267 -2.978 1.00 82.62 181 GLU A CA 1
ATOM 1468 C C . GLU A 1 181 ? -9.036 -6.890 -1.632 1.00 82.62 181 GLU A C 1
ATOM 1470 O O . GLU A 1 181 ? -8.550 -6.443 -0.591 1.00 82.62 181 GLU A O 1
ATOM 1475 N N . PRO A 1 182 ? -9.904 -7.916 -1.582 1.00 88.00 182 PRO A N 1
ATOM 1476 C CA . PRO A 1 182 ? -10.246 -8.562 -0.317 1.00 88.00 182 PRO A CA 1
ATOM 1477 C C . PRO A 1 182 ? -9.015 -9.179 0.372 1.00 88.00 182 PRO A C 1
ATOM 1479 O O . PRO A 1 182 ? -8.285 -9.978 -0.225 1.00 88.00 182 PRO A O 1
ATOM 1482 N N . TYR A 1 183 ? -8.826 -8.867 1.654 1.00 91.12 183 TYR A N 1
ATOM 1483 C CA . TYR A 1 183 ? -7.795 -9.447 2.519 1.00 91.12 183 TYR A CA 1
ATOM 1484 C C . TYR A 1 183 ? -8.368 -9.854 3.878 1.00 91.12 183 TYR A C 1
ATOM 1486 O O . TYR A 1 183 ? -9.421 -9.382 4.307 1.00 91.12 183 TYR A O 1
ATOM 1494 N N . THR A 1 184 ? -7.664 -10.750 4.558 1.00 94.25 184 THR A N 1
ATOM 1495 C CA . THR A 1 184 ? -7.881 -11.069 5.969 1.00 94.25 184 THR A CA 1
ATOM 1496 C C . THR A 1 184 ? -6.900 -10.285 6.824 1.00 94.25 184 THR A C 1
ATOM 1498 O O . THR A 1 184 ? -5.777 -10.049 6.383 1.00 94.25 184 THR A O 1
ATOM 1501 N N . LEU A 1 185 ? -7.301 -9.931 8.044 1.00 95.75 185 LEU A N 1
ATOM 1502 C CA . LEU A 1 185 ? -6.452 -9.252 9.018 1.00 95.75 185 LEU A CA 1
ATOM 1503 C C . LEU A 1 185 ? -6.376 -10.087 10.300 1.00 95.75 185 LEU A C 1
ATOM 1505 O O . LEU A 1 185 ? -7.413 -10.420 10.875 1.00 95.75 185 LEU A O 1
ATOM 1509 N N . ALA A 1 186 ? -5.165 -10.404 10.744 1.00 96.94 186 ALA A N 1
ATOM 1510 C CA . ALA A 1 186 ? -4.890 -10.997 12.045 1.00 96.94 186 ALA A CA 1
ATOM 1511 C C . ALA A 1 186 ? -4.282 -9.927 12.955 1.00 96.94 186 ALA A C 1
ATOM 1513 O O . ALA A 1 186 ? -3.312 -9.275 12.578 1.00 96.94 186 ALA A O 1
ATOM 1514 N N . ILE A 1 187 ? -4.855 -9.729 14.143 1.00 97.62 187 ILE A N 1
ATOM 1515 C CA . ILE A 1 187 ? -4.421 -8.688 15.078 1.00 97.62 187 ILE A CA 1
ATOM 1516 C C . ILE A 1 187 ? -3.770 -9.343 16.293 1.00 97.62 187 ILE A C 1
ATOM 1518 O O . ILE A 1 187 ? -4.381 -10.174 16.958 1.00 97.62 187 ILE A O 1
ATOM 1522 N N . THR A 1 188 ? -2.547 -8.923 16.598 1.00 97.94 188 THR A N 1
ATOM 1523 C CA . THR A 1 188 ? -1.793 -9.311 17.789 1.00 97.94 188 THR A CA 1
ATOM 1524 C C . THR A 1 188 ? -1.609 -8.088 18.683 1.00 97.94 188 THR A C 1
ATOM 1526 O O . THR A 1 188 ? -1.028 -7.086 18.263 1.00 97.94 188 THR A O 1
ATOM 1529 N N . LYS A 1 189 ? -2.092 -8.163 19.928 1.00 97.31 189 LYS A N 1
ATOM 1530 C CA . LYS A 1 189 ? -1.857 -7.137 20.953 1.00 97.31 189 LYS A CA 1
ATOM 1531 C C . LYS A 1 189 ? -0.432 -7.297 21.492 1.00 97.31 189 LYS A C 1
ATOM 1533 O O . LYS A 1 189 ? -0.130 -8.302 22.124 1.00 97.31 189 LYS A O 1
ATOM 1538 N N . LEU A 1 190 ? 0.435 -6.324 21.212 1.00 97.50 190 LEU A N 1
ATOM 1539 C CA . LEU A 1 190 ? 1.821 -6.278 21.695 1.00 97.50 190 LEU A CA 1
ATOM 1540 C C . LEU A 1 190 ? 1.935 -5.564 23.048 1.00 97.50 190 LEU A C 1
ATOM 1542 O O . LEU A 1 190 ? 2.797 -5.900 23.853 1.00 97.50 190 LEU A O 1
ATOM 1546 N N . GLN A 1 191 ? 1.075 -4.570 23.284 1.00 97.06 191 GLN A N 1
ATOM 1547 C CA . GLN A 1 191 ? 1.000 -3.809 24.531 1.00 97.06 191 GLN A CA 1
ATOM 1548 C C . GLN A 1 191 ? -0.448 -3.389 24.808 1.00 97.06 191 GLN A C 1
ATOM 1550 O O . GLN A 1 191 ? -1.234 -3.190 23.878 1.00 97.06 191 GLN A O 1
ATOM 1555 N N . GLY A 1 192 ? -0.772 -3.235 26.089 1.00 93.88 192 GLY A N 1
ATOM 1556 C CA . GLY A 1 192 ? -2.100 -2.920 26.606 1.00 93.88 192 GLY A CA 1
ATOM 1557 C C . GLY A 1 192 ? -2.542 -3.995 27.594 1.00 93.88 192 GLY A C 1
ATOM 1558 O O . GLY A 1 192 ? -2.187 -5.166 27.460 1.00 93.88 192 GLY A O 1
ATOM 1559 N N . SER A 1 193 ? -3.300 -3.601 28.606 1.00 93.50 193 SER A N 1
ATOM 1560 C CA . SER A 1 193 ? -3.850 -4.490 29.622 1.00 93.50 193 SER A CA 1
ATOM 1561 C C . SER A 1 193 ? -4.807 -5.514 29.019 1.00 93.50 193 SER A C 1
ATOM 1563 O O . SER A 1 193 ? -5.282 -5.399 27.884 1.00 93.50 193 SER A O 1
ATOM 1565 N N . GLU A 1 194 ? -5.158 -6.527 29.807 1.00 92.56 194 GLU A N 1
ATOM 1566 C CA . GLU A 1 194 ? -6.156 -7.521 29.399 1.00 92.56 194 GLU A CA 1
ATOM 1567 C C . GLU A 1 194 ? -7.562 -6.962 29.231 1.00 92.56 194 GLU A C 1
ATOM 1569 O O . GLU A 1 194 ? -8.413 -7.597 28.616 1.00 92.56 194 GLU A O 1
ATOM 1574 N N . LYS A 1 195 ? -7.803 -5.746 29.720 1.00 92.75 195 LYS A N 1
ATOM 1575 C CA . LYS A 1 195 ? -9.090 -5.086 29.549 1.00 92.75 195 LYS A CA 1
ATOM 1576 C C . LYS A 1 195 ? -9.198 -4.299 28.246 1.00 92.75 195 LYS A C 1
ATOM 1578 O O . LYS A 1 195 ? -10.289 -3.817 27.948 1.00 92.75 195 LYS A O 1
ATOM 1583 N N . VAL A 1 196 ? -8.101 -4.146 27.501 1.00 95.50 196 VAL A N 1
ATOM 1584 C CA . VAL A 1 196 ? -8.130 -3.552 26.164 1.00 95.50 196 VAL A CA 1
ATOM 1585 C C . VAL A 1 196 ? -8.771 -4.547 25.208 1.00 95.50 196 VAL A C 1
ATOM 1587 O O . VAL A 1 196 ? -8.215 -5.615 24.939 1.00 95.50 196 VAL A O 1
ATOM 1590 N N . LEU A 1 197 ? -9.938 -4.181 24.689 1.00 96.25 197 LEU A N 1
ATOM 1591 C CA . LEU A 1 197 ? -10.650 -4.931 23.666 1.00 96.25 197 LEU A CA 1
ATOM 1592 C C . LEU A 1 197 ? -10.277 -4.375 22.299 1.00 96.25 197 LEU A C 1
ATOM 1594 O O . LEU A 1 197 ? -10.306 -3.165 22.088 1.00 96.25 197 LEU A O 1
ATOM 1598 N N . VAL A 1 198 ? -9.934 -5.264 21.373 1.00 97.25 198 VAL A N 1
ATOM 1599 C CA . VAL A 1 198 ? -9.591 -4.911 19.995 1.00 97.25 198 VAL A CA 1
ATOM 1600 C C . VAL A 1 198 ? -10.454 -5.747 19.071 1.00 97.25 198 VAL A C 1
ATOM 1602 O O . VAL A 1 198 ? -10.414 -6.976 19.135 1.00 97.25 198 VAL A O 1
ATOM 1605 N N . GLN A 1 199 ? -11.236 -5.094 18.218 1.00 97.00 199 GLN A N 1
ATOM 1606 C CA . GLN A 1 199 ? -12.164 -5.782 17.329 1.00 97.00 199 GLN A CA 1
ATOM 1607 C C . GLN A 1 199 ? -12.191 -5.164 15.936 1.00 97.00 199 GLN A C 1
ATOM 1609 O O . GLN A 1 199 ? -12.166 -3.949 15.768 1.00 97.00 199 GLN A O 1
ATOM 1614 N N . VAL A 1 200 ? -12.271 -6.019 14.918 1.00 97.19 200 VAL A N 1
ATOM 1615 C CA . VAL A 1 200 ? -12.533 -5.585 13.543 1.00 97.19 200 VAL A CA 1
ATOM 1616 C C . VAL A 1 200 ? -14.034 -5.360 13.400 1.00 97.19 200 VAL A C 1
ATOM 1618 O O . VAL A 1 200 ? -14.798 -6.325 13.415 1.00 97.19 200 VAL A O 1
ATOM 1621 N N . ILE A 1 201 ? -14.446 -4.104 13.245 1.00 97.00 201 ILE A N 1
ATOM 1622 C CA . ILE A 1 201 ? -15.858 -3.718 13.092 1.00 97.00 201 ILE A CA 1
ATOM 1623 C C . ILE A 1 201 ? -16.271 -3.561 11.625 1.00 97.00 201 ILE A C 1
ATOM 1625 O O . ILE A 1 201 ? -17.450 -3.662 11.300 1.00 97.00 201 ILE A O 1
ATOM 1629 N N . GLU A 1 202 ? -15.308 -3.373 10.718 1.00 96.31 202 GLU A N 1
ATOM 1630 C CA . GLU A 1 202 ? -15.557 -3.321 9.277 1.00 96.31 202 GLU A CA 1
ATOM 1631 C C . GLU A 1 202 ? -14.455 -4.079 8.530 1.00 96.31 202 GLU A C 1
ATOM 1633 O O . GLU A 1 202 ? -13.269 -3.848 8.761 1.00 96.31 202 GLU A O 1
ATOM 1638 N N . ARG A 1 203 ? -14.841 -4.997 7.638 1.00 94.88 203 ARG A N 1
ATOM 1639 C CA . ARG A 1 203 ? -13.921 -5.809 6.821 1.00 94.88 203 ARG A CA 1
ATOM 1640 C C . ARG A 1 203 ? -13.726 -5.191 5.433 1.00 94.88 203 ARG A C 1
ATOM 1642 O O . ARG A 1 203 ? -14.635 -4.512 4.958 1.00 94.88 203 ARG A O 1
ATOM 1649 N N . PRO A 1 204 ? -12.612 -5.470 4.736 1.00 91.62 204 PRO A N 1
ATOM 1650 C CA . PRO A 1 204 ? -12.347 -4.875 3.433 1.00 91.62 204 PRO A CA 1
ATOM 1651 C C . PRO A 1 204 ? -13.282 -5.455 2.367 1.00 91.62 204 PRO A C 1
ATOM 1653 O O . PRO A 1 204 ? -13.257 -6.648 2.064 1.00 91.62 204 PRO A O 1
ATOM 1656 N N . THR A 1 205 ? -14.110 -4.596 1.780 1.00 88.19 205 THR A N 1
ATOM 1657 C CA . THR A 1 205 ? -15.101 -4.935 0.753 1.00 88.19 205 THR A CA 1
ATOM 1658 C C . THR A 1 205 ? -15.056 -3.936 -0.399 1.00 88.19 205 THR A C 1
ATOM 1660 O O . THR A 1 205 ? -14.574 -2.817 -0.261 1.00 88.19 205 THR A O 1
ATOM 1663 N N . VAL A 1 206 ? -15.617 -4.297 -1.554 1.00 84.00 206 VAL A N 1
ATOM 1664 C CA . VAL A 1 206 ? -15.721 -3.349 -2.679 1.00 84.00 206 VAL A CA 1
ATOM 1665 C C . VAL A 1 206 ? -16.532 -2.108 -2.281 1.00 84.00 206 VAL A C 1
ATOM 1667 O O . VAL A 1 206 ? -16.187 -0.992 -2.651 1.00 84.00 206 VAL A O 1
ATOM 1670 N N . THR A 1 207 ? -17.582 -2.284 -1.475 1.00 84.25 207 THR A N 1
ATOM 1671 C CA . THR A 1 207 ? -18.486 -1.205 -1.049 1.00 84.25 207 THR A CA 1
ATOM 1672 C C . THR A 1 207 ? -17.837 -0.179 -0.125 1.00 84.25 207 THR A C 1
ATOM 1674 O O . THR A 1 207 ? -18.289 0.963 -0.088 1.00 84.25 207 THR A O 1
ATOM 1677 N N . ASN A 1 208 ? -16.777 -0.552 0.597 1.00 85.69 208 ASN A N 1
ATOM 1678 C CA . ASN A 1 208 ? -16.032 0.360 1.467 1.00 85.69 208 ASN A CA 1
ATOM 1679 C C . ASN A 1 208 ? -14.624 0.687 0.954 1.00 85.69 208 ASN A C 1
ATOM 1681 O O . ASN A 1 208 ? -13.795 1.187 1.717 1.00 85.69 208 ASN A O 1
ATOM 1685 N N . ASN A 1 209 ? -14.366 0.428 -0.334 1.00 84.19 209 ASN A N 1
ATOM 1686 C CA . ASN A 1 209 ? -13.066 0.616 -0.983 1.00 84.19 209 ASN A CA 1
ATOM 1687 C C . ASN A 1 209 ? -11.932 -0.114 -0.245 1.00 84.19 209 ASN A C 1
ATOM 1689 O O . ASN A 1 209 ? -10.847 0.433 -0.034 1.00 84.19 209 ASN A O 1
ATOM 1693 N N . TYR A 1 210 ? -12.221 -1.344 0.184 1.00 88.12 210 TYR A N 1
ATOM 1694 C CA . TYR A 1 210 ? -11.310 -2.257 0.873 1.00 88.12 210 TYR A CA 1
ATOM 1695 C C . TYR A 1 210 ? -10.705 -1.687 2.162 1.00 88.12 210 TYR A C 1
ATOM 1697 O O . TYR A 1 210 ? -9.603 -2.059 2.574 1.00 88.12 210 TYR A O 1
ATOM 1705 N N . ALA A 1 211 ? -11.441 -0.794 2.823 1.00 91.31 211 ALA A N 1
ATOM 1706 C CA . ALA A 1 211 ? -11.071 -0.303 4.137 1.00 91.31 211 ALA A CA 1
ATOM 1707 C C . ALA A 1 211 ? -11.330 -1.374 5.208 1.00 91.31 211 ALA A C 1
ATOM 1709 O O . ALA A 1 211 ? -12.359 -2.050 5.193 1.00 91.31 211 ALA A O 1
ATOM 1710 N N . THR A 1 212 ? -10.412 -1.490 6.164 1.00 95.00 212 THR A N 1
ATOM 1711 C CA . THR A 1 212 ? -10.650 -2.206 7.421 1.00 95.00 212 THR A CA 1
ATOM 1712 C C . THR A 1 212 ? -10.798 -1.190 8.536 1.00 95.00 212 THR A C 1
ATOM 1714 O O . THR A 1 212 ? -9.987 -0.271 8.642 1.00 95.00 212 THR A O 1
ATOM 1717 N N . VAL A 1 213 ? -11.821 -1.352 9.369 1.00 96.56 213 VAL A N 1
ATOM 1718 C CA . VAL A 1 213 ? -12.026 -0.507 10.546 1.00 96.56 213 VAL A CA 1
ATOM 1719 C C . VAL A 1 213 ? -11.905 -1.356 11.797 1.00 96.56 213 VAL A C 1
ATOM 1721 O O . VAL A 1 213 ? -12.540 -2.405 11.922 1.00 96.56 213 VAL A O 1
ATOM 1724 N N . ILE A 1 214 ? -11.064 -0.890 12.710 1.00 97.69 214 ILE A N 1
ATOM 1725 C CA . ILE A 1 214 ? -10.724 -1.551 13.962 1.00 97.69 214 ILE A CA 1
ATOM 1726 C C . ILE A 1 214 ? -11.135 -0.622 15.088 1.00 97.69 214 ILE A C 1
ATOM 1728 O O . ILE A 1 214 ? -10.781 0.554 15.085 1.00 97.69 214 ILE A O 1
ATOM 1732 N N . GLU A 1 215 ? -11.870 -1.152 16.050 1.00 97.62 215 GLU A N 1
ATOM 1733 C CA . GLU A 1 215 ? -12.175 -0.458 17.288 1.00 97.62 215 GLU A CA 1
ATOM 1734 C C . GLU A 1 215 ? -11.272 -0.982 18.401 1.00 97.62 215 GLU A C 1
ATOM 1736 O O . GLU A 1 215 ? -11.072 -2.193 18.544 1.00 97.62 215 GLU A O 1
ATOM 1741 N N . ILE A 1 216 ? -10.732 -0.054 19.185 1.00 97.44 216 ILE A N 1
ATOM 1742 C CA . ILE A 1 216 ? -9.974 -0.330 20.397 1.00 97.44 216 ILE A CA 1
ATOM 1743 C C . ILE A 1 216 ? -10.717 0.327 21.547 1.00 97.44 216 ILE A C 1
ATOM 1745 O O . ILE A 1 216 ? -10.853 1.548 21.562 1.00 97.44 216 ILE A O 1
ATOM 1749 N N . VAL A 1 217 ? -11.147 -0.465 22.523 1.00 96.38 217 VAL A N 1
ATOM 1750 C CA . VAL A 1 217 ? -11.833 0.015 23.726 1.00 96.38 217 VAL A CA 1
ATOM 1751 C C . VAL A 1 217 ? -10.967 -0.287 24.938 1.00 96.38 217 VAL A C 1
ATOM 1753 O O . VAL A 1 217 ? -10.564 -1.429 25.150 1.00 96.38 217 VAL A O 1
ATOM 1756 N N . THR A 1 218 ? -10.686 0.730 25.747 1.00 94.25 218 THR A N 1
ATOM 1757 C CA . THR A 1 218 ? -9.979 0.593 27.019 1.00 94.25 218 THR A CA 1
ATOM 1758 C C . THR A 1 218 ? -10.991 0.709 28.156 1.00 94.25 218 THR A C 1
ATOM 1760 O O . THR A 1 218 ? -11.777 1.654 28.233 1.00 94.25 218 THR A O 1
ATOM 1763 N N . ASN A 1 219 ? -11.006 -0.265 29.064 1.00 82.62 219 ASN A N 1
ATOM 1764 C CA . ASN A 1 219 ? -11.788 -0.134 30.290 1.00 82.62 219 ASN A CA 1
ATOM 1765 C C . ASN A 1 219 ? -10.960 0.662 31.284 1.00 82.62 219 ASN A C 1
ATOM 1767 O O . ASN A 1 219 ? -10.105 0.066 31.932 1.00 82.62 219 ASN A O 1
ATOM 1771 N N . ASN A 1 220 ? -11.191 1.973 31.366 1.00 66.81 220 ASN A N 1
ATOM 1772 C CA . ASN A 1 220 ? -11.057 2.826 32.554 1.00 66.81 220 ASN A CA 1
ATOM 1773 C C . ASN A 1 220 ? -11.104 4.307 32.137 1.00 66.81 220 ASN A C 1
ATOM 1775 O O . ASN A 1 220 ? -10.879 4.668 30.986 1.00 66.81 220 ASN A O 1
ATOM 1779 N N . SER A 1 221 ? -11.352 5.197 33.097 1.00 67.75 221 SER A N 1
ATOM 1780 C CA . SER A 1 221 ? -11.265 6.659 32.950 1.00 67.75 221 SER A CA 1
ATOM 1781 C C . SER A 1 221 ? -9.842 7.189 32.694 1.00 67.75 221 SER A C 1
ATOM 1783 O O . SER A 1 221 ? -9.641 8.403 32.678 1.00 67.75 221 SER A O 1
ATOM 1785 N N . GLN A 1 222 ? -8.856 6.306 32.516 1.00 82.62 222 GLN A N 1
ATOM 1786 C CA . GLN A 1 222 ? -7.450 6.652 32.341 1.00 82.62 222 GLN A CA 1
ATOM 1787 C C . GLN A 1 222 ? -6.960 6.261 30.949 1.00 82.62 222 GLN A C 1
ATOM 1789 O O . GLN A 1 222 ? -7.309 5.210 30.415 1.00 82.62 222 GLN A O 1
ATOM 1794 N N . THR A 1 223 ? -6.127 7.127 30.381 1.00 93.12 223 THR A N 1
ATOM 1795 C CA . THR A 1 223 ? -5.444 6.890 29.113 1.00 93.12 223 THR A CA 1
ATOM 1796 C C . THR A 1 223 ? -4.463 5.730 29.246 1.00 93.12 223 THR A C 1
ATOM 1798 O O . THR A 1 223 ? -3.615 5.736 30.138 1.00 93.12 223 THR A O 1
ATOM 1801 N N . GLU A 1 224 ? -4.519 4.791 28.311 1.00 95.56 224 GLU A N 1
ATOM 1802 C CA . GLU A 1 224 ? -3.711 3.577 28.311 1.00 95.56 224 GLU A CA 1
ATOM 1803 C C . GLU A 1 224 ? -2.851 3.486 27.053 1.00 95.56 224 GLU A C 1
ATOM 1805 O O . GLU A 1 224 ? -3.268 3.894 25.973 1.00 95.56 224 GLU A O 1
ATOM 1810 N N . GLU A 1 225 ? -1.636 2.966 27.180 1.00 97.00 225 GLU A N 1
ATOM 1811 C CA . GLU A 1 225 ? -0.780 2.724 26.026 1.00 97.00 225 GLU A CA 1
ATOM 1812 C C . GLU A 1 225 ? -1.098 1.373 25.382 1.00 97.00 225 GLU A C 1
ATOM 1814 O O . GLU A 1 225 ? -1.092 0.335 26.046 1.00 97.00 225 GLU A O 1
ATOM 1819 N N . VAL A 1 226 ? -1.353 1.394 24.076 1.00 97.69 226 VAL A N 1
ATOM 1820 C CA . VAL A 1 226 ? -1.741 0.228 23.285 1.00 97.69 226 VAL A CA 1
ATOM 1821 C C . VAL A 1 226 ? -0.812 0.113 22.085 1.00 97.69 226 VAL A C 1
ATOM 1823 O O . VAL A 1 226 ? -0.585 1.094 21.374 1.00 97.69 226 VAL A O 1
ATOM 1826 N N . ALA A 1 227 ? -0.298 -1.092 21.840 1.00 98.19 227 ALA A N 1
ATOM 1827 C CA . ALA A 1 227 ? 0.478 -1.410 20.646 1.00 98.19 227 ALA A CA 1
ATOM 1828 C C . ALA A 1 227 ? -0.074 -2.672 19.986 1.00 98.19 227 ALA A C 1
ATOM 1830 O O . ALA A 1 227 ? -0.281 -3.690 20.649 1.00 98.19 227 ALA A O 1
ATOM 1831 N N . LEU A 1 228 ? -0.297 -2.604 18.677 1.00 98.19 228 LEU A N 1
ATOM 1832 C CA . LEU A 1 228 ? -0.862 -3.668 17.860 1.00 98.19 228 LEU A CA 1
ATOM 1833 C C . LEU A 1 228 ? 0.066 -3.982 16.691 1.00 98.19 228 LEU A C 1
ATOM 1835 O O . LEU A 1 228 ? 0.577 -3.077 16.028 1.00 98.19 228 LEU A O 1
ATOM 1839 N N . LYS A 1 229 ? 0.195 -5.273 16.396 1.00 97.62 229 LYS A N 1
ATOM 1840 C CA . LYS A 1 229 ? 0.684 -5.776 15.116 1.00 97.62 229 LYS A CA 1
ATOM 1841 C C . LYS A 1 229 ? -0.490 -6.361 14.349 1.00 97.62 229 LYS A C 1
ATOM 1843 O O . LYS A 1 229 ? -1.216 -7.196 14.882 1.00 97.62 229 LYS A O 1
ATOM 1848 N N . MET A 1 230 ? -0.687 -5.921 13.117 1.00 97.06 230 MET A N 1
ATOM 1849 C CA . MET A 1 230 ? -1.798 -6.344 12.275 1.00 97.06 230 MET A CA 1
ATOM 1850 C C . MET A 1 230 ? -1.243 -6.929 10.980 1.00 97.06 230 MET A C 1
ATOM 1852 O O . MET A 1 230 ? -0.777 -6.198 10.109 1.00 97.06 230 MET A O 1
ATOM 1856 N N . ASP A 1 231 ? -1.274 -8.251 10.874 1.00 95.75 231 ASP A N 1
ATOM 1857 C CA . ASP A 1 231 ? -0.786 -8.992 9.716 1.00 95.75 231 ASP A CA 1
ATOM 1858 C C . ASP A 1 231 ? -1.940 -9.183 8.724 1.00 95.75 231 ASP A C 1
ATOM 1860 O O . ASP A 1 231 ? -2.981 -9.752 9.069 1.00 95.75 231 ASP A O 1
ATOM 1864 N N . TRP A 1 232 ? -1.786 -8.695 7.494 1.00 93.75 232 TRP A N 1
ATOM 1865 C CA . TRP A 1 232 ? -2.784 -8.859 6.439 1.00 93.75 232 TRP A CA 1
ATOM 1866 C C . TRP A 1 232 ? -2.341 -9.882 5.396 1.00 93.75 232 TRP A C 1
ATOM 1868 O O . TRP A 1 232 ? -1.155 -10.019 5.106 1.00 93.75 232 TRP A O 1
ATOM 1878 N N . VAL A 1 233 ? -3.306 -10.601 4.813 1.00 91.75 233 VAL A N 1
ATOM 1879 C CA . VAL A 1 233 ? -3.075 -11.571 3.728 1.00 91.75 233 VAL A CA 1
ATOM 1880 C C . VAL A 1 233 ? -4.195 -11.486 2.695 1.00 91.75 233 VAL A C 1
ATOM 1882 O O . VAL A 1 233 ? -5.374 -11.474 3.047 1.00 91.75 233 VAL A O 1
ATOM 1885 N N . LEU A 1 234 ? -3.849 -11.451 1.409 1.00 88.94 234 LEU A N 1
ATOM 1886 C CA . LEU A 1 234 ? -4.812 -11.465 0.309 1.00 88.94 234 LEU A CA 1
ATOM 1887 C C . LEU A 1 234 ? -5.651 -12.748 0.307 1.00 88.94 234 LEU A C 1
ATOM 1889 O O . LEU A 1 234 ? -5.118 -13.857 0.305 1.00 88.94 234 LEU A O 1
ATOM 1893 N N . VAL A 1 235 ? -6.975 -12.611 0.186 1.00 89.12 235 VAL A N 1
ATOM 1894 C CA . VAL A 1 235 ? -7.896 -13.764 0.182 1.00 89.12 235 VAL A CA 1
ATOM 1895 C C . VAL A 1 235 ? -7.603 -14.717 -0.981 1.00 89.12 235 VAL A C 1
ATOM 1897 O O . VAL A 1 235 ? -7.661 -15.932 -0.809 1.00 89.12 235 VAL A O 1
ATOM 1900 N N . ARG A 1 236 ? -7.244 -14.196 -2.163 1.00 85.62 236 ARG A N 1
ATOM 1901 C CA . ARG A 1 236 ? -6.898 -15.032 -3.329 1.00 85.62 236 ARG A CA 1
ATOM 1902 C C . ARG A 1 236 ? -5.666 -15.910 -3.096 1.00 85.62 236 ARG A C 1
ATOM 1904 O O . ARG A 1 236 ? -5.600 -17.007 -3.631 1.00 85.62 236 ARG A O 1
ATOM 1911 N N . PHE A 1 237 ? -4.721 -15.452 -2.274 1.00 83.69 237 PHE A N 1
ATOM 1912 C CA . PHE A 1 237 ? -3.521 -16.219 -1.944 1.00 83.69 237 PHE A CA 1
ATOM 1913 C C . PHE A 1 237 ? -3.848 -17.413 -1.043 1.00 83.69 237 PHE A C 1
ATOM 1915 O O . PHE A 1 237 ? -3.277 -18.485 -1.210 1.00 83.69 237 PHE A O 1
ATOM 1922 N N . LEU A 1 238 ? -4.815 -17.248 -0.136 1.00 83.94 238 LEU A N 1
ATOM 1923 C CA . LEU A 1 238 ? -5.284 -18.321 0.742 1.00 83.94 238 LEU A CA 1
ATOM 1924 C C . LEU A 1 238 ? -6.065 -19.412 -0.005 1.00 83.94 238 LEU A C 1
ATOM 1926 O O . LEU A 1 238 ? -6.079 -20.545 0.448 1.00 83.94 238 LEU A O 1
ATOM 1930 N N . ARG A 1 239 ? -6.712 -19.086 -1.133 1.00 80.38 239 ARG A N 1
ATOM 1931 C CA . ARG A 1 239 ? -7.494 -20.048 -1.938 1.00 80.38 239 ARG A CA 1
ATOM 1932 C C . ARG A 1 239 ? -6.646 -20.953 -2.831 1.00 80.38 239 ARG A C 1
ATOM 1934 O O . ARG A 1 239 ? -7.139 -21.982 -3.273 1.00 80.38 239 ARG A O 1
ATOM 1941 N N . ASN A 1 240 ? -5.416 -20.541 -3.128 1.00 69.44 240 ASN A N 1
ATOM 1942 C CA . ASN A 1 240 ? -4.506 -21.253 -4.027 1.00 69.44 240 ASN A CA 1
ATOM 1943 C C . ASN A 1 240 ? -3.509 -22.155 -3.270 1.00 69.44 240 ASN A C 1
ATOM 1945 O O . ASN A 1 240 ? -2.541 -22.618 -3.871 1.00 69.44 240 ASN A O 1
ATOM 1949 N N . ARG A 1 241 ? -3.704 -22.349 -1.962 1.00 62.75 241 ARG A N 1
ATOM 1950 C CA . ARG A 1 241 ? -2.940 -23.260 -1.102 1.00 62.75 241 ARG A CA 1
ATOM 1951 C C . ARG A 1 241 ? -3.820 -24.432 -0.703 1.00 62.75 241 ARG A C 1
ATOM 1953 O O . ARG A 1 241 ? -3.259 -25.540 -0.600 1.00 62.75 241 ARG A O 1
#

Radius of gyration: 22.0 Å; chains: 1; bounding box: 47×54×65 Å

Secondary structure (DSSP, 8-state):
----HHHHHHHHHHHHHHHH-GGGHHHHHHHHHHHHHHH-S----EEEEEEEEEESS-EEEEEETTEEEEEE--SSEEEEEES---SS--EEEEEEEESSEEEEEEE---TTTTT-EEEEEEESSSEEEEEEEEEE--SEEEEEEEEEESSEEEEEEETTEEEE-TTEEEEEEEEPPPPSS-EEEEEEEEES-TT-EEEEEE---GGGTT-EEEEEE--SSS-EEEEEEEEEEEHHHHHT-

Foldseek 3Di:
DPQPPVLVVVLVVLVVVCVVCVVCVVVSVVVNVVSCQLRVPDPPFKWKKKKKFWFPAKWKWKAAFQDIDTPDGDDGMDMDIGHTQDQFDWDKDFPDKAAQKDKDFPDAQDVVVSGMTMIMIGGPDGDIMMTMMMIGHDQKWKKKKKWWAAFKKKWKAGFPDTDIDPRTHPMDMDIHGDDLAFKDKDKDWPDDDPQWDKDFPDAQDVVVSGMIMIMIGHPDRDTGITIMMIMMGHPVVVVVD

pLDDT: mean 86.6, std 11.06, range [32.56, 98.19]

Sequence (241 aa):
LMKSYKYDEALRVYKNVLKYFPEKKAYIDQKSSEIFLRTGADYQSDGSLQIKGTISGIVKIQIAGNQVSYLEGRDNLSSSLRGRFPSRLFDTKIIRTEGDVITRIIEPPSINNKYSLTLELIPKKEQFFTLNLDWQLAFNGTVNWRARVNKSTIIRLQTLFVDQNENAKDVTTSYDPLPHEPYTLAITKLQGSEKVLVQVIERPTVTNNYATVIEIVTNNSQTEEVALKMDWVLVRFLRNR